Protein AF-A0AAW6KHY2-F1 (afdb_monomer_lite)

pLDDT: mean 84.24, std 11.06, range [44.94, 96.25]

Radius of gyration: 32.96 Å; chains: 1; bounding box: 76×42×91 Å

Sequence (192 aa):
FAVLIGFTCIGFAEFQLYKSAVAVAVGVAVLILALLTIVPFFMAVLGKVLFWPVRGNIGHPQSKLWETAGRFAFSKPLISLLIVAAVAVPPILMYKGTLSYNNLDEIGDQYESVSAFNTISDKFGPGESLPVTFVLKTSDALDTNDGLIAIEKISRAIEQTNGVSKVRSATRPVGKGLSDLYVKTQANELNK

Organism: NCBI:txid1648923

Foldseek 3Di:
DVVLVVQCVLCPDPDVVSNVSNVVSVVVVVVVVCCVPVVVVCCVVCPPVVCPPPPDDPPPDPDVVVVVLVVVCVVCVPVNVVVVCVVPVVVVVVDPPPDDPPVLVVVDPVDPVSVVLVVCCVVVNVCVSPPDDDDDDDPDDLPDPVNLVVFVVVLVVVCPDPPRPFGDDPQQPVRDGDPCPDPVNVVVVVVD

Structure (mmCIF, N/CA/C/O backbone):
data_AF-A0AAW6KHY2-F1
#
_entry.id   AF-A0AAW6KHY2-F1
#
loop_
_atom_site.group_PDB
_atom_site.id
_atom_site.type_symbol
_atom_site.label_atom_id
_atom_site.label_alt_id
_atom_site.label_comp_id
_atom_site.label_asym_id
_atom_site.label_entity_id
_atom_site.label_seq_id
_atom_site.pdbx_PDB_ins_code
_atom_site.Cartn_x
_atom_site.Cartn_y
_atom_site.Cartn_z
_atom_site.occupancy
_atom_site.B_iso_or_equiv
_atom_site.auth_seq_id
_atom_site.auth_comp_id
_atom_site.auth_asym_id
_atom_site.auth_atom_id
_atom_site.pdbx_PDB_model_num
ATOM 1 N N . PHE A 1 1 ? 18.855 7.047 -13.359 1.00 82.94 1 PHE A N 1
ATOM 2 C CA . PHE A 1 1 ? 18.762 7.852 -12.121 1.00 82.94 1 PHE A CA 1
ATOM 3 C C . PHE A 1 1 ? 17.330 8.192 -11.706 1.00 82.94 1 PHE A C 1
ATOM 5 O O . PHE A 1 1 ? 17.049 8.038 -10.530 1.00 82.94 1 PHE A O 1
ATOM 12 N N . ALA A 1 2 ? 16.411 8.567 -12.613 1.00 89.44 2 ALA A N 1
ATOM 13 C CA . ALA A 1 2 ? 15.012 8.873 -12.252 1.00 89.44 2 ALA A CA 1
ATOM 14 C C . ALA A 1 2 ? 14.313 7.761 -11.441 1.00 89.44 2 ALA A C 1
ATOM 16 O O . ALA A 1 2 ? 13.705 8.040 -10.416 1.00 89.44 2 ALA A O 1
ATOM 17 N N . VAL A 1 3 ? 14.481 6.496 -11.848 1.00 90.50 3 VAL A N 1
ATOM 18 C CA . VAL A 1 3 ? 13.944 5.330 -11.122 1.00 90.50 3 VAL A CA 1
ATOM 19 C C . VAL A 1 3 ? 14.525 5.226 -9.707 1.00 90.50 3 VAL A C 1
ATOM 21 O O . VAL A 1 3 ? 13.779 5.054 -8.754 1.00 90.50 3 VAL A O 1
ATOM 24 N N . LEU A 1 4 ? 15.845 5.388 -9.554 1.00 93.94 4 LEU A N 1
ATOM 25 C CA . LEU A 1 4 ? 16.515 5.353 -8.250 1.00 93.94 4 LEU A CA 1
ATOM 26 C C . LEU A 1 4 ? 15.956 6.431 -7.318 1.00 93.94 4 LEU A C 1
ATOM 28 O O . LEU A 1 4 ? 15.551 6.113 -6.210 1.00 93.94 4 LEU A O 1
ATOM 32 N N . ILE A 1 5 ? 15.860 7.674 -7.799 1.00 93.50 5 ILE A N 1
ATOM 33 C CA . ILE A 1 5 ? 15.313 8.796 -7.023 1.00 93.50 5 ILE A CA 1
ATOM 34 C C . ILE A 1 5 ? 13.859 8.513 -6.625 1.00 93.50 5 ILE A C 1
ATOM 36 O O . ILE A 1 5 ? 13.511 8.669 -5.459 1.00 93.50 5 ILE A O 1
ATOM 40 N N . GLY A 1 6 ? 13.035 8.027 -7.561 1.00 92.31 6 GLY A N 1
ATOM 41 C CA . GLY A 1 6 ? 11.636 7.685 -7.299 1.00 92.31 6 GLY A CA 1
ATOM 42 C C . GLY A 1 6 ? 11.472 6.647 -6.186 1.00 92.31 6 GLY A C 1
ATOM 43 O O . GLY A 1 6 ? 10.724 6.882 -5.241 1.00 92.31 6 GLY A O 1
ATOM 44 N N . PHE A 1 7 ? 12.213 5.536 -6.243 1.00 93.00 7 PHE A N 1
ATOM 45 C CA . PHE A 1 7 ? 12.153 4.504 -5.200 1.00 93.00 7 PHE A CA 1
ATOM 46 C C . PHE A 1 7 ? 12.791 4.950 -3.875 1.00 93.00 7 PHE A C 1
ATOM 48 O O . PHE A 1 7 ? 12.319 4.549 -2.814 1.00 93.00 7 PHE A O 1
ATOM 55 N N . THR A 1 8 ? 13.815 5.810 -3.895 1.00 93.19 8 THR A N 1
ATOM 56 C CA . THR A 1 8 ? 14.376 6.399 -2.667 1.00 93.19 8 THR A CA 1
ATOM 57 C C . THR A 1 8 ? 13.373 7.322 -1.973 1.00 93.19 8 THR A C 1
ATOM 59 O O . THR A 1 8 ? 13.288 7.297 -0.746 1.00 93.19 8 THR A O 1
ATOM 62 N N . CYS A 1 9 ? 12.563 8.081 -2.721 1.00 93.31 9 CYS A N 1
ATOM 63 C CA . CYS A 1 9 ? 11.514 8.930 -2.145 1.00 93.31 9 CYS A CA 1
ATOM 64 C C . CYS A 1 9 ? 10.471 8.135 -1.343 1.00 93.31 9 CYS A C 1
ATOM 66 O O . CYS A 1 9 ? 9.964 8.644 -0.346 1.00 93.31 9 CYS A O 1
ATOM 68 N N . ILE A 1 10 ? 10.203 6.876 -1.709 1.00 91.94 10 ILE A N 1
ATOM 69 C CA . ILE A 1 10 ? 9.299 5.993 -0.950 1.00 91.94 10 ILE A CA 1
ATOM 70 C C . ILE A 1 10 ? 9.823 5.750 0.479 1.00 91.94 10 ILE A C 1
ATOM 72 O O . ILE A 1 10 ? 9.047 5.460 1.385 1.00 91.94 10 ILE A O 1
ATOM 76 N N . GLY A 1 11 ? 11.119 5.950 0.738 1.00 88.62 11 GLY A N 1
ATOM 77 C CA . GLY A 1 11 ? 11.699 5.819 2.077 1.00 88.62 11 GLY A CA 1
ATOM 78 C C . GLY A 1 11 ? 11.193 6.822 3.106 1.00 88.62 11 GLY A C 1
ATOM 79 O O . GLY A 1 11 ? 11.330 6.568 4.304 1.00 88.62 11 GLY A O 1
ATOM 80 N N . PHE A 1 12 ? 10.570 7.912 2.654 1.00 91.69 12 PHE A N 1
ATOM 81 C CA . PHE A 1 12 ? 9.882 8.873 3.514 1.00 91.69 12 PHE A CA 1
ATOM 82 C C . PHE A 1 12 ? 8.447 8.452 3.875 1.00 91.69 12 PHE A C 1
ATOM 84 O O . PHE A 1 12 ? 7.794 9.155 4.639 1.00 91.69 12 PHE A O 1
ATOM 91 N N . ALA A 1 13 ? 7.945 7.323 3.363 1.00 90.69 13 ALA A N 1
ATOM 92 C CA . ALA A 1 13 ? 6.632 6.807 3.737 1.00 90.69 13 ALA A CA 1
ATOM 93 C C . ALA A 1 13 ? 6.617 6.292 5.190 1.00 90.69 13 ALA A C 1
ATOM 95 O O . ALA A 1 13 ? 7.540 5.602 5.633 1.00 90.69 13 ALA A O 1
ATOM 96 N N . GLU A 1 14 ? 5.540 6.585 5.924 1.00 84.62 14 GLU A N 1
ATOM 97 C CA . GLU A 1 14 ? 5.349 6.129 7.312 1.00 84.62 14 GLU A CA 1
ATOM 98 C C . GLU A 1 14 ? 4.941 4.650 7.395 1.00 84.62 14 GLU A C 1
ATOM 100 O O . GLU A 1 14 ? 5.313 3.935 8.330 1.00 84.62 14 GLU A O 1
ATOM 105 N N . PHE A 1 15 ? 4.209 4.166 6.388 1.00 84.00 15 PHE A N 1
ATOM 106 C CA . PHE A 1 15 ? 3.739 2.788 6.339 1.00 84.00 15 PHE A CA 1
ATOM 107 C C . PHE A 1 15 ? 4.886 1.836 5.979 1.00 84.00 15 PHE A C 1
ATOM 109 O O . PHE A 1 15 ? 5.475 1.921 4.897 1.00 84.00 15 PHE A O 1
ATOM 116 N N . GLN A 1 16 ? 5.190 0.900 6.884 1.00 83.44 16 GLN A N 1
ATOM 117 C CA . GLN A 1 16 ? 6.354 0.012 6.770 1.00 83.44 16 GLN A CA 1
ATOM 118 C C . GLN A 1 16 ? 6.335 -0.848 5.498 1.00 83.44 16 GLN A C 1
ATOM 120 O O . GLN A 1 16 ? 7.391 -1.071 4.905 1.00 83.44 16 GLN A O 1
ATOM 125 N N . LEU A 1 17 ? 5.151 -1.274 5.035 1.00 83.56 17 LEU A N 1
ATOM 126 C CA . LEU A 1 17 ? 5.023 -2.058 3.804 1.00 83.56 17 LEU A CA 1
ATOM 127 C C . LEU A 1 17 ? 5.543 -1.275 2.593 1.00 83.56 17 LEU A C 1
ATOM 129 O O . LEU A 1 17 ? 6.374 -1.781 1.846 1.00 83.56 17 LEU A O 1
ATOM 133 N N . TYR A 1 18 ? 5.130 -0.016 2.434 1.00 84.44 18 TYR A N 1
ATOM 134 C CA . TYR A 1 18 ? 5.624 0.829 1.347 1.00 84.44 18 TYR A CA 1
ATOM 135 C C . TYR A 1 18 ? 7.100 1.171 1.528 1.00 84.44 18 TYR A C 1
ATOM 137 O O . TYR A 1 18 ? 7.865 1.097 0.570 1.00 84.44 18 TYR A O 1
ATOM 145 N N . LYS A 1 19 ? 7.539 1.451 2.760 1.00 87.44 19 LYS A N 1
ATOM 146 C CA . LYS A 1 19 ? 8.950 1.728 3.057 1.00 87.44 19 LYS A CA 1
ATOM 147 C C . LYS A 1 19 ? 9.879 0.571 2.659 1.00 87.44 19 LYS A C 1
ATOM 149 O O . LYS A 1 19 ? 11.015 0.816 2.257 1.00 87.44 19 LYS A O 1
ATOM 154 N N . SER A 1 20 ? 9.400 -0.675 2.698 1.00 89.12 20 SER A N 1
ATOM 155 C CA . SER A 1 20 ? 10.170 -1.848 2.256 1.00 89.12 20 SER A CA 1
ATOM 156 C C . SER A 1 20 ? 10.576 -1.784 0.772 1.00 89.12 20 SER A C 1
ATOM 158 O O . SER A 1 20 ? 11.647 -2.268 0.397 1.00 89.12 20 SER A O 1
ATOM 160 N N . ALA A 1 21 ? 9.798 -1.085 -0.064 1.00 89.12 21 ALA A N 1
ATOM 161 C CA . ALA A 1 21 ? 10.077 -0.907 -1.488 1.00 89.12 21 ALA A CA 1
ATOM 162 C C . ALA A 1 21 ? 11.362 -0.105 -1.766 1.00 89.12 21 ALA A C 1
ATOM 164 O O . ALA A 1 21 ? 11.898 -0.171 -2.873 1.00 89.12 21 ALA A O 1
ATOM 165 N N . VAL A 1 22 ? 11.922 0.593 -0.769 1.00 92.00 22 VAL A N 1
ATOM 166 C CA . VAL A 1 22 ? 13.249 1.233 -0.863 1.00 92.00 22 VAL A CA 1
ATOM 167 C C . VAL A 1 22 ? 14.347 0.226 -1.206 1.00 92.00 22 VAL A C 1
ATOM 169 O O . VAL A 1 22 ? 15.333 0.598 -1.844 1.00 92.00 22 VAL A O 1
ATOM 172 N N . ALA A 1 23 ? 14.177 -1.057 -0.868 1.00 92.06 23 ALA A N 1
ATOM 173 C CA . ALA A 1 23 ? 15.111 -2.112 -1.264 1.00 92.06 23 ALA A CA 1
ATOM 174 C C . ALA A 1 23 ? 15.330 -2.163 -2.791 1.00 92.06 23 ALA A C 1
ATOM 176 O O . ALA A 1 23 ? 16.442 -2.428 -3.254 1.00 92.06 23 ALA A O 1
ATOM 177 N N . VAL A 1 24 ? 14.310 -1.814 -3.583 1.00 93.50 24 VAL A N 1
ATOM 178 C CA . VAL A 1 24 ? 14.415 -1.718 -5.047 1.00 93.50 24 VAL A CA 1
ATOM 179 C C . VAL A 1 24 ? 15.416 -0.636 -5.461 1.00 93.50 24 VAL A C 1
ATOM 181 O O . VAL A 1 24 ? 16.178 -0.844 -6.405 1.00 93.50 24 VAL A O 1
ATOM 184 N N . ALA A 1 25 ? 15.493 0.488 -4.739 1.00 93.81 25 ALA A N 1
ATOM 185 C CA . ALA A 1 25 ? 16.458 1.550 -5.032 1.00 93.81 25 ALA A CA 1
ATOM 186 C C . ALA A 1 25 ? 17.908 1.054 -4.914 1.00 93.81 25 ALA A C 1
ATOM 188 O O . ALA A 1 25 ? 18.746 1.406 -5.745 1.00 93.81 25 ALA A O 1
ATOM 189 N N . VAL A 1 26 ? 18.191 0.189 -3.932 1.00 93.94 26 VAL A N 1
ATOM 190 C CA . VAL A 1 26 ? 19.509 -0.445 -3.764 1.00 93.94 26 VAL A CA 1
ATOM 191 C C . VAL A 1 26 ? 19.821 -1.352 -4.954 1.00 93.94 26 VAL A C 1
ATOM 193 O O . VAL A 1 26 ? 20.900 -1.249 -5.537 1.00 93.94 26 VAL A O 1
ATOM 196 N N . GLY A 1 27 ? 18.861 -2.179 -5.380 1.00 94.94 27 GLY A N 1
ATOM 197 C CA . GLY A 1 27 ? 19.012 -3.024 -6.569 1.00 94.94 27 GLY A CA 1
ATOM 198 C C . GLY A 1 27 ? 19.287 -2.211 -7.839 1.00 94.94 27 GLY A C 1
ATOM 199 O O . GLY A 1 27 ? 20.189 -2.540 -8.608 1.00 94.94 27 GLY A O 1
ATOM 200 N N . VAL A 1 28 ? 18.575 -1.097 -8.027 1.00 95.75 28 VAL A N 1
ATOM 201 C CA . VAL A 1 28 ? 18.795 -0.180 -9.157 1.00 95.75 28 VAL A CA 1
ATOM 202 C C . VAL A 1 28 ? 20.164 0.501 -9.071 1.00 95.75 28 VAL A C 1
ATOM 204 O O . VAL A 1 28 ? 20.812 0.681 -10.100 1.00 95.75 28 VAL A O 1
ATOM 207 N N . ALA A 1 29 ? 20.638 0.860 -7.876 1.00 95.19 29 ALA A N 1
ATOM 208 C CA . ALA A 1 29 ? 21.972 1.434 -7.698 1.00 95.19 29 ALA A CA 1
ATOM 209 C C . ALA A 1 29 ? 23.070 0.450 -8.130 1.00 95.19 29 ALA A C 1
ATOM 211 O O . ALA A 1 29 ? 23.949 0.810 -8.916 1.00 95.19 29 ALA A O 1
ATOM 212 N N . VAL A 1 30 ? 22.972 -0.807 -7.686 1.00 96.06 30 VAL A N 1
ATOM 213 C CA . VAL A 1 30 ? 23.886 -1.885 -8.097 1.00 96.06 30 VAL A CA 1
ATOM 214 C C . VAL A 1 30 ? 23.794 -2.130 -9.603 1.00 96.06 30 VAL A C 1
ATOM 216 O O . VAL A 1 30 ? 24.824 -2.244 -10.265 1.00 96.06 30 VAL A O 1
ATOM 219 N N . LEU A 1 31 ? 22.585 -2.138 -10.170 1.00 95.88 31 LEU A N 1
ATOM 220 C CA . LEU A 1 31 ? 22.380 -2.284 -11.611 1.00 95.88 31 LEU A CA 1
ATOM 221 C C . LEU A 1 31 ? 23.061 -1.161 -12.403 1.00 95.88 31 LEU A C 1
ATOM 223 O O . LEU A 1 31 ? 23.707 -1.434 -13.409 1.00 95.88 31 LEU A O 1
ATOM 227 N N . ILE A 1 32 ? 22.953 0.094 -11.958 1.00 95.38 32 ILE A N 1
ATOM 228 C CA . ILE A 1 32 ? 23.623 1.224 -12.616 1.00 95.38 32 ILE A CA 1
ATOM 229 C C . ILE A 1 32 ? 25.144 1.046 -12.559 1.00 95.38 32 ILE A C 1
ATOM 231 O O . ILE A 1 32 ? 25.806 1.220 -13.580 1.00 95.38 32 ILE A O 1
ATOM 235 N N . LEU A 1 33 ? 25.701 0.652 -11.409 1.00 96.00 33 LEU A N 1
ATOM 236 C CA . LEU A 1 33 ? 27.134 0.367 -11.291 1.00 96.00 33 LEU A CA 1
ATOM 237 C C . LEU A 1 33 ? 27.563 -0.768 -12.225 1.00 96.00 33 LEU A C 1
ATOM 239 O O . LEU A 1 33 ? 28.566 -0.631 -12.922 1.00 96.00 33 LEU A O 1
ATOM 243 N N . ALA A 1 34 ? 26.791 -1.852 -12.299 1.00 96.25 34 ALA A N 1
ATOM 244 C CA . ALA A 1 34 ? 27.041 -2.958 -13.216 1.00 96.25 34 ALA A CA 1
ATOM 245 C C . ALA A 1 34 ? 27.007 -2.495 -14.682 1.00 96.25 34 ALA A C 1
ATOM 247 O O . ALA A 1 34 ? 27.931 -2.774 -15.440 1.00 96.25 34 ALA A O 1
ATOM 248 N N . LEU A 1 35 ? 26.000 -1.718 -15.081 1.00 95.81 35 LEU A N 1
ATOM 249 C CA . LEU A 1 35 ? 25.906 -1.179 -16.440 1.00 95.81 35 LEU A CA 1
ATOM 250 C C . LEU A 1 35 ? 27.083 -0.260 -16.789 1.00 95.81 35 LEU A C 1
ATOM 252 O O . LEU A 1 35 ? 27.553 -0.281 -17.920 1.00 95.81 35 LEU A O 1
ATOM 256 N N . LEU A 1 36 ? 27.584 0.521 -15.833 1.00 95.19 36 LEU A N 1
ATOM 257 C CA . LEU A 1 36 ? 28.701 1.441 -16.060 1.00 95.19 36 LEU A CA 1
ATOM 258 C C . LEU A 1 36 ? 30.083 0.789 -15.954 1.00 95.19 36 LEU A C 1
ATOM 260 O O . LEU A 1 36 ? 31.054 1.385 -16.407 1.00 95.19 36 LEU A O 1
ATOM 264 N N . THR A 1 37 ? 30.200 -0.402 -15.365 1.00 95.44 37 THR A N 1
ATOM 265 C CA . THR A 1 37 ? 31.493 -1.082 -15.171 1.00 95.44 37 THR A CA 1
ATOM 266 C C . THR A 1 37 ? 31.596 -2.339 -16.021 1.00 95.44 37 THR A C 1
ATOM 268 O O . THR A 1 37 ? 32.488 -2.450 -16.857 1.00 95.44 37 THR A O 1
ATOM 271 N N . ILE A 1 38 ? 30.648 -3.261 -15.869 1.00 93.88 38 ILE A N 1
ATOM 272 C CA . ILE A 1 38 ? 30.655 -4.581 -16.498 1.00 93.88 38 ILE A CA 1
ATOM 273 C C . ILE A 1 38 ? 30.430 -4.468 -18.007 1.00 93.88 38 ILE A C 1
ATOM 275 O O . ILE A 1 38 ? 31.173 -5.071 -18.778 1.00 93.88 38 ILE A O 1
ATOM 279 N N . VAL A 1 39 ? 29.454 -3.671 -18.455 1.00 91.62 39 VAL A N 1
ATOM 280 C CA . VAL A 1 39 ? 29.177 -3.515 -19.896 1.00 91.62 39 VAL A CA 1
ATOM 281 C C . VAL A 1 39 ? 30.376 -2.922 -20.649 1.00 91.62 39 VAL A C 1
ATOM 283 O O . VAL A 1 39 ? 30.824 -3.561 -21.602 1.00 91.62 39 VAL A O 1
ATOM 286 N N . PRO A 1 40 ? 30.961 -1.768 -20.257 1.00 90.81 40 PRO A N 1
ATOM 287 C CA . PRO A 1 40 ? 32.139 -1.249 -20.950 1.00 90.81 40 PRO A CA 1
ATOM 288 C C . PRO A 1 40 ? 33.371 -2.143 -20.785 1.00 90.81 40 PRO A C 1
ATOM 290 O O . PRO A 1 40 ? 34.144 -2.251 -21.733 1.00 90.81 40 PRO A O 1
ATOM 293 N N . PHE A 1 41 ? 33.537 -2.835 -19.651 1.00 93.50 41 PHE A N 1
ATOM 294 C CA . PHE A 1 41 ? 34.601 -3.828 -19.474 1.00 93.50 41 PHE A CA 1
ATOM 295 C C . PHE A 1 41 ? 34.507 -4.946 -20.519 1.00 93.50 41 PHE A C 1
ATOM 297 O O . PHE A 1 41 ? 35.466 -5.191 -21.248 1.00 93.50 41 PHE A O 1
ATOM 304 N N . PHE A 1 42 ? 33.343 -5.583 -20.666 1.00 90.00 42 PHE A N 1
ATOM 305 C CA . PHE A 1 42 ? 33.163 -6.637 -21.666 1.00 90.00 42 PHE A CA 1
ATOM 306 C C . PHE A 1 42 ? 33.221 -6.099 -23.098 1.00 90.00 42 PHE A C 1
ATOM 308 O O . PHE A 1 42 ? 33.797 -6.762 -23.959 1.00 90.00 42 PHE A O 1
ATOM 315 N N . MET A 1 43 ? 32.707 -4.892 -23.363 1.00 88.06 43 MET A N 1
ATOM 316 C CA . MET A 1 43 ? 32.878 -4.255 -24.674 1.00 88.06 43 MET A CA 1
ATOM 317 C C . MET A 1 43 ? 34.355 -3.998 -25.002 1.00 88.06 43 MET A C 1
ATOM 319 O O . MET A 1 43 ? 34.753 -4.188 -26.149 1.00 88.06 43 MET A O 1
ATOM 323 N N . ALA A 1 44 ? 35.179 -3.624 -24.020 1.00 87.88 44 ALA A N 1
ATOM 324 C CA . ALA A 1 44 ? 36.612 -3.415 -24.211 1.00 87.88 44 ALA A CA 1
ATOM 325 C C . ALA A 1 44 ? 37.386 -4.733 -24.393 1.00 87.88 44 ALA A C 1
ATOM 327 O O . ALA A 1 44 ? 38.258 -4.808 -25.255 1.00 87.88 44 ALA A O 1
ATOM 328 N N . VAL A 1 45 ? 37.064 -5.773 -23.613 1.00 89.69 45 VAL A N 1
ATOM 329 C CA . VAL A 1 45 ? 37.795 -7.054 -23.625 1.00 89.69 45 VAL A CA 1
ATOM 330 C C . VAL A 1 45 ? 37.387 -7.948 -24.802 1.00 89.69 45 VAL A C 1
ATOM 332 O O . VAL A 1 45 ? 38.253 -8.513 -25.465 1.00 89.69 45 VAL A O 1
ATOM 335 N N . LEU A 1 46 ? 36.087 -8.085 -25.091 1.00 85.19 46 LEU A N 1
ATOM 336 C CA 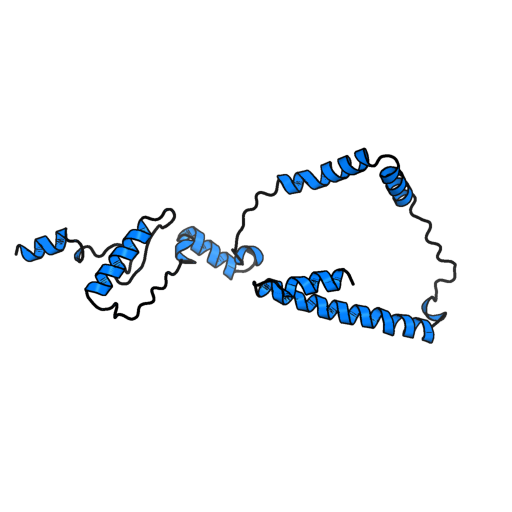. LEU A 1 46 ? 35.592 -8.953 -26.175 1.00 85.19 46 LEU A CA 1
ATOM 337 C C . LEU A 1 46 ? 35.539 -8.222 -27.524 1.00 85.19 46 LEU A C 1
ATOM 339 O O . LEU A 1 46 ? 35.587 -8.869 -28.574 1.00 85.19 46 LEU A O 1
ATOM 343 N N . GLY A 1 47 ? 35.441 -6.888 -27.521 1.00 76.38 47 GLY A N 1
ATOM 344 C CA . GLY A 1 47 ? 35.492 -6.052 -28.720 1.00 76.38 47 GLY A CA 1
ATOM 345 C C . GLY A 1 47 ? 34.587 -6.554 -29.852 1.00 76.38 47 GLY A C 1
ATOM 346 O O . GLY A 1 47 ? 33.369 -6.643 -29.719 1.00 76.38 47 GLY A O 1
ATOM 347 N N . LYS A 1 48 ? 35.200 -6.911 -30.988 1.00 68.88 48 LYS A N 1
ATOM 348 C CA . LYS A 1 48 ? 34.507 -7.372 -32.208 1.00 68.88 48 LYS A CA 1
ATOM 349 C C . LYS A 1 48 ? 33.866 -8.761 -32.082 1.00 68.88 48 LYS A C 1
ATOM 351 O O . LYS A 1 48 ? 33.005 -9.089 -32.894 1.00 68.88 48 LYS A O 1
ATOM 356 N N . VAL A 1 49 ? 34.267 -9.568 -31.097 1.00 77.25 49 VAL A N 1
ATOM 357 C CA . VAL A 1 49 ? 33.699 -10.908 -30.858 1.00 77.25 49 VAL A CA 1
ATOM 358 C C . VAL A 1 49 ? 32.307 -10.807 -30.229 1.00 77.25 49 VAL A C 1
ATOM 360 O O . VAL A 1 49 ? 31.455 -11.638 -30.519 1.00 77.25 49 VAL A O 1
ATOM 363 N N . LEU A 1 50 ? 32.035 -9.750 -29.451 1.00 72.25 50 LEU A N 1
ATOM 364 C CA . LEU A 1 50 ? 30.730 -9.516 -28.815 1.00 72.25 50 LEU A CA 1
ATOM 365 C C . LEU A 1 50 ? 29.584 -9.356 -29.834 1.00 72.25 50 LEU A C 1
ATOM 367 O O . LEU A 1 50 ? 28.444 -9.700 -29.545 1.00 72.25 50 LEU A O 1
ATOM 371 N N . PHE A 1 51 ? 29.889 -8.852 -31.033 1.00 73.50 51 PHE A N 1
ATOM 372 C CA . PHE A 1 51 ? 28.918 -8.609 -32.106 1.00 73.50 51 PHE A CA 1
ATOM 373 C C . PHE A 1 51 ? 28.877 -9.730 -33.158 1.00 73.50 51 PHE A C 1
ATOM 375 O O . PHE A 1 51 ? 28.209 -9.606 -34.183 1.00 73.50 51 PHE A O 1
ATOM 382 N N . TRP A 1 52 ? 29.579 -10.842 -32.936 1.00 72.38 52 TRP A N 1
ATOM 383 C CA . TRP A 1 52 ? 29.532 -12.015 -33.810 1.00 72.38 52 TRP A CA 1
ATOM 384 C C . TRP A 1 52 ? 28.254 -12.828 -33.529 1.00 72.38 52 TRP A C 1
ATOM 386 O O . TRP A 1 52 ? 28.012 -13.115 -32.359 1.00 72.38 52 TRP A O 1
ATOM 396 N N . PRO A 1 53 ? 27.414 -13.236 -34.514 1.00 72.69 53 PRO A N 1
ATOM 397 C CA . PRO A 1 53 ? 27.592 -13.319 -35.974 1.00 72.69 53 PRO A CA 1
ATOM 398 C C . PRO A 1 53 ? 26.991 -12.144 -36.778 1.00 72.69 53 PRO A C 1
ATOM 400 O O . PRO A 1 53 ? 26.833 -12.241 -37.998 1.00 72.69 53 PRO A O 1
ATOM 403 N N . VAL A 1 54 ? 26.640 -11.033 -36.129 1.00 65.69 54 VAL A N 1
ATOM 404 C CA . VAL A 1 54 ? 25.962 -9.892 -36.761 1.00 65.69 54 VAL A CA 1
ATOM 405 C C . VAL A 1 54 ? 26.981 -9.036 -37.524 1.00 65.69 54 VAL A C 1
ATOM 407 O O . VAL A 1 54 ? 27.498 -8.031 -37.045 1.00 65.69 54 VAL A O 1
ATOM 410 N N . ARG A 1 55 ? 27.328 -9.464 -38.740 1.00 56.91 55 ARG A N 1
ATOM 411 C CA . ARG A 1 55 ? 28.226 -8.732 -39.645 1.00 56.91 55 ARG A CA 1
ATOM 412 C C . ARG A 1 55 ? 27.429 -7.715 -40.467 1.00 56.91 55 ARG A C 1
ATOM 414 O O . ARG A 1 55 ? 26.982 -8.029 -41.564 1.00 56.91 55 ARG A O 1
ATOM 421 N N . GLY A 1 56 ? 27.249 -6.499 -39.956 1.00 61.69 56 GLY A N 1
ATOM 422 C CA . GLY A 1 56 ? 26.634 -5.412 -40.727 1.00 61.69 56 GLY A CA 1
ATOM 423 C C . GLY A 1 56 ? 26.362 -4.150 -39.915 1.00 61.69 56 GLY A C 1
ATOM 424 O O . GLY A 1 56 ? 26.275 -4.195 -38.691 1.00 61.69 56 GLY A O 1
ATOM 425 N N . ASN A 1 57 ? 26.219 -3.018 -40.610 1.00 58.03 57 ASN A N 1
ATOM 426 C CA . ASN A 1 57 ? 25.744 -1.767 -40.024 1.00 58.03 57 ASN A CA 1
ATOM 427 C C . ASN A 1 57 ? 24.286 -1.963 -39.582 1.00 58.03 57 ASN A C 1
ATOM 429 O O . ASN A 1 57 ? 23.385 -1.984 -40.422 1.00 58.03 57 ASN A O 1
ATOM 433 N N . ILE A 1 58 ? 24.053 -2.136 -38.280 1.00 58.62 58 ILE A N 1
ATOM 434 C CA . ILE A 1 58 ? 22.715 -2.220 -37.680 1.00 58.62 58 ILE A CA 1
ATOM 435 C C . ILE A 1 58 ? 22.129 -0.800 -37.647 1.00 58.62 58 ILE A C 1
ATOM 437 O O . ILE A 1 58 ? 21.968 -0.179 -36.601 1.00 58.62 58 ILE A O 1
ATOM 441 N N . GLY A 1 59 ? 21.851 -0.243 -38.823 1.00 60.44 59 GLY A N 1
ATOM 442 C CA . GLY A 1 59 ? 20.999 0.927 -38.939 1.00 60.44 59 GLY A CA 1
ATOM 443 C C . GLY A 1 59 ? 19.569 0.456 -38.746 1.00 60.44 59 GLY A C 1
ATOM 444 O O . GLY A 1 59 ? 18.976 -0.062 -39.687 1.00 60.44 59 GLY A O 1
ATOM 445 N N . HIS A 1 60 ? 19.020 0.580 -37.537 1.00 63.50 60 HIS A N 1
ATOM 446 C CA . HIS A 1 60 ? 17.587 0.385 -37.340 1.00 63.50 60 HIS A CA 1
ATOM 447 C C . HIS A 1 60 ? 16.851 1.419 -38.204 1.00 63.50 60 HIS A C 1
ATOM 449 O O . HIS A 1 60 ? 16.977 2.616 -37.924 1.00 63.50 60 HIS A O 1
ATOM 455 N N . PRO A 1 61 ? 16.113 1.019 -39.260 1.00 68.81 61 PRO A N 1
ATOM 456 C CA . PRO A 1 61 ? 15.293 1.976 -39.981 1.00 68.81 61 PRO A CA 1
ATOM 457 C C . PRO A 1 61 ? 14.294 2.546 -38.976 1.00 68.81 61 PRO A C 1
ATOM 459 O O . PRO A 1 61 ? 13.609 1.787 -38.284 1.00 68.81 61 PRO A O 1
ATOM 462 N N . GLN A 1 62 ? 14.254 3.875 -38.843 1.00 67.88 62 GLN A N 1
ATOM 463 C CA . GLN A 1 62 ? 13.278 4.514 -37.969 1.00 67.88 62 GLN A CA 1
ATOM 464 C C . GLN A 1 62 ? 11.889 3.999 -38.341 1.00 67.88 62 GLN A C 1
ATOM 466 O O . GLN A 1 62 ? 11.510 3.963 -39.515 1.00 67.88 62 GLN A O 1
ATOM 471 N N . SER A 1 63 ? 11.145 3.540 -37.335 1.00 83.06 63 SER A N 1
ATOM 472 C CA . SER A 1 63 ? 9.784 3.072 -37.550 1.00 83.06 63 SER A CA 1
ATOM 473 C C . SER A 1 63 ? 8.968 4.228 -38.118 1.00 83.06 63 SER A C 1
ATOM 475 O O . SER A 1 63 ? 8.743 5.229 -37.436 1.00 83.06 63 SER A O 1
ATOM 477 N N . LYS A 1 64 ? 8.515 4.086 -39.369 1.00 84.00 64 LYS A N 1
ATOM 478 C CA . LYS A 1 64 ? 7.689 5.096 -40.047 1.00 84.00 64 LYS A CA 1
ATOM 479 C C . LYS A 1 64 ? 6.439 5.434 -39.236 1.00 84.00 64 LYS A C 1
ATOM 481 O O . LYS A 1 64 ? 6.020 6.582 -39.235 1.00 84.00 64 LYS A O 1
ATOM 486 N N . LEU A 1 65 ? 5.896 4.465 -38.492 1.00 86.50 65 LEU A N 1
ATOM 487 C CA . LEU A 1 65 ? 4.767 4.677 -37.584 1.00 86.50 65 LEU A CA 1
ATOM 488 C C . LEU A 1 65 ? 5.121 5.654 -36.459 1.00 86.50 65 LEU A C 1
ATOM 490 O O . LEU A 1 65 ? 4.369 6.597 -36.214 1.00 86.50 65 LEU A O 1
ATOM 494 N N . TRP A 1 66 ? 6.286 5.486 -35.828 1.00 87.31 66 TRP A N 1
ATOM 495 C CA . TRP A 1 66 ? 6.749 6.407 -34.789 1.00 87.31 66 TRP A CA 1
ATOM 496 C C . TRP A 1 66 ? 7.039 7.798 -35.334 1.00 87.31 66 TRP A C 1
ATOM 498 O O . TRP A 1 66 ? 6.678 8.788 -34.699 1.00 87.31 66 TRP A O 1
ATOM 508 N N . GLU A 1 67 ? 7.628 7.880 -36.526 1.00 87.19 67 GLU A N 1
ATOM 509 C CA . GLU A 1 67 ? 7.871 9.165 -37.176 1.00 87.19 67 GLU A CA 1
ATOM 510 C C . GLU A 1 67 ? 6.550 9.881 -37.496 1.00 87.19 67 GLU A C 1
ATOM 512 O O . GLU A 1 67 ? 6.398 11.066 -37.197 1.00 87.19 67 GLU A O 1
ATOM 517 N N . THR A 1 68 ? 5.558 9.167 -38.037 1.00 88.88 68 THR A N 1
ATOM 518 C CA . THR A 1 68 ? 4.237 9.745 -38.322 1.00 88.88 68 THR A CA 1
ATOM 519 C C . THR A 1 68 ? 3.493 10.158 -37.057 1.00 88.88 68 THR A C 1
ATOM 521 O O . THR A 1 68 ? 2.909 11.239 -37.037 1.00 88.88 68 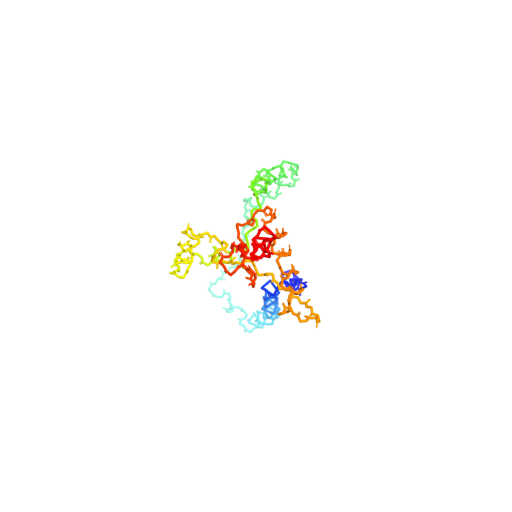THR A O 1
ATOM 524 N N . ALA A 1 69 ? 3.558 9.362 -35.986 1.00 87.75 69 ALA A N 1
ATOM 525 C CA . ALA A 1 69 ? 2.939 9.694 -34.706 1.00 87.75 69 ALA A CA 1
ATOM 526 C C . ALA A 1 69 ? 3.590 10.935 -34.075 1.00 87.75 69 ALA A C 1
ATOM 528 O O . ALA A 1 69 ? 2.887 11.844 -33.633 1.00 87.75 69 ALA A O 1
ATOM 529 N N . GLY A 1 70 ? 4.924 11.023 -34.110 1.00 88.31 70 GLY A N 1
ATOM 530 C CA . GLY A 1 70 ? 5.665 12.193 -33.637 1.00 88.31 70 GLY A CA 1
ATOM 531 C C . GLY A 1 70 ? 5.352 13.450 -34.451 1.00 88.31 70 GLY A C 1
ATOM 532 O O . GLY A 1 70 ? 5.027 14.493 -33.882 1.00 88.31 70 GLY A O 1
ATOM 533 N N . ARG A 1 71 ? 5.364 13.357 -35.788 1.00 89.94 71 ARG A N 1
ATOM 534 C CA . ARG A 1 71 ? 4.986 14.477 -36.672 1.00 89.94 71 ARG A CA 1
ATOM 535 C C . ARG A 1 71 ? 3.537 14.913 -36.455 1.00 89.94 71 ARG A C 1
ATOM 537 O O . ARG A 1 71 ? 3.258 16.111 -36.443 1.00 89.94 71 ARG A O 1
ATOM 544 N N . PHE A 1 72 ? 2.618 13.972 -36.257 1.00 91.19 72 PHE A N 1
ATOM 545 C CA . PHE A 1 72 ? 1.218 14.273 -35.965 1.00 91.19 72 PHE A CA 1
ATOM 546 C C . PHE A 1 72 ? 1.068 15.033 -34.640 1.00 91.19 72 PHE A C 1
ATOM 548 O O . PHE A 1 72 ? 0.426 16.084 -34.619 1.00 91.19 72 PHE A O 1
ATOM 555 N N . ALA A 1 73 ? 1.741 14.577 -33.578 1.00 91.44 73 ALA A N 1
ATOM 556 C CA . ALA A 1 73 ? 1.730 15.239 -32.274 1.00 91.44 73 ALA A CA 1
ATOM 557 C C . ALA A 1 73 ? 2.247 16.689 -32.343 1.00 91.44 73 ALA A C 1
ATOM 559 O O . ALA A 1 73 ? 1.633 17.586 -31.766 1.00 91.44 73 ALA A O 1
ATOM 560 N N . PHE A 1 74 ? 3.321 16.938 -33.103 1.00 91.00 74 PHE A N 1
ATOM 561 C CA . PHE A 1 74 ? 3.865 18.289 -33.299 1.00 91.00 74 PHE A CA 1
ATOM 562 C C . PHE A 1 74 ? 3.006 19.173 -34.206 1.00 91.00 74 PHE A C 1
ATOM 564 O O . PHE A 1 74 ? 2.860 20.364 -33.945 1.00 91.00 74 PHE A O 1
ATOM 571 N N . SER A 1 75 ? 2.444 18.613 -35.277 1.00 91.75 75 SER A N 1
ATOM 572 C CA . SER A 1 75 ? 1.648 19.388 -36.238 1.00 91.75 75 SER A CA 1
ATOM 573 C C . SER A 1 75 ? 0.280 19.799 -35.690 1.00 91.75 75 SER A C 1
ATOM 575 O O . SER A 1 75 ? -0.236 20.848 -36.073 1.00 91.75 75 SER A O 1
ATOM 577 N N . LYS A 1 76 ? -0.319 18.994 -34.799 1.00 91.62 76 LYS A N 1
ATOM 578 C CA . LYS A 1 76 ? -1.644 19.253 -34.214 1.00 91.62 76 LYS A CA 1
ATOM 579 C C . LYS A 1 76 ? -1.665 18.966 -32.704 1.00 91.62 76 LYS A C 1
ATOM 581 O O . LYS A 1 76 ? -2.335 18.024 -32.270 1.00 91.62 76 LYS A O 1
ATOM 586 N N . PRO A 1 77 ? -1.002 19.801 -31.883 1.00 89.50 77 PRO A N 1
ATOM 587 C CA . PRO A 1 77 ? -0.833 19.544 -30.452 1.00 89.50 77 PRO A CA 1
ATOM 588 C C . PRO A 1 77 ? -2.164 19.483 -29.690 1.00 89.50 77 PRO A C 1
ATOM 590 O O . PRO A 1 77 ? -2.349 18.599 -28.859 1.00 89.50 77 PRO A O 1
ATOM 593 N N . LEU A 1 78 ? -3.132 20.351 -30.018 1.00 94.12 78 LEU A N 1
ATOM 594 C CA . LEU A 1 78 ? -4.457 20.350 -29.377 1.00 94.12 78 LEU A CA 1
ATOM 595 C C . LEU A 1 78 ? -5.248 19.064 -29.655 1.00 94.12 78 LEU A C 1
ATOM 597 O O . LEU A 1 78 ? -5.888 18.527 -28.757 1.00 94.12 78 LEU A O 1
ATOM 601 N N . ILE A 1 79 ? -5.183 18.548 -30.886 1.00 93.25 79 ILE A N 1
ATOM 602 C CA . ILE A 1 79 ? -5.893 17.319 -31.270 1.00 93.25 79 ILE A CA 1
ATOM 603 C C . ILE A 1 79 ? -5.212 16.103 -30.642 1.00 93.25 79 ILE A C 1
ATOM 605 O O . ILE A 1 79 ? -5.890 15.229 -30.110 1.00 93.25 79 ILE A O 1
ATOM 609 N N . SER A 1 80 ? -3.877 16.067 -30.648 1.00 91.69 80 SER A N 1
ATOM 610 C CA . SER A 1 80 ? -3.112 15.016 -29.975 1.00 91.69 80 SER A CA 1
ATOM 611 C C . SER A 1 80 ? -3.416 14.971 -28.475 1.00 91.69 80 SER A C 1
ATOM 613 O O . SER A 1 80 ? -3.606 13.888 -27.924 1.00 91.69 80 SER A O 1
ATOM 615 N N . LEU A 1 81 ? -3.512 16.133 -27.822 1.00 94.12 81 LEU A N 1
ATOM 616 C CA . LEU A 1 81 ? -3.884 16.228 -26.411 1.00 94.12 81 LEU A CA 1
ATOM 617 C C . LEU A 1 81 ? -5.306 15.711 -26.170 1.00 94.12 81 LEU A C 1
ATOM 619 O O . LEU A 1 81 ? -5.520 14.951 -25.230 1.00 94.12 81 LEU A O 1
ATOM 623 N N . LEU A 1 82 ? -6.259 16.076 -27.033 1.00 95.56 82 LEU A N 1
ATOM 624 C CA . LEU A 1 82 ? -7.642 15.604 -26.946 1.00 95.56 82 LEU A CA 1
ATOM 625 C C . LEU A 1 82 ? -7.745 14.083 -27.074 1.00 95.56 82 LEU A C 1
ATOM 627 O O . LEU A 1 82 ? -8.501 13.470 -26.330 1.00 95.56 82 LEU A O 1
ATOM 631 N N . ILE A 1 83 ? -6.971 13.469 -27.972 1.00 94.06 83 ILE A N 1
ATOM 632 C CA . ILE A 1 83 ? -6.943 12.008 -28.139 1.00 94.06 83 ILE A CA 1
ATOM 633 C C . ILE A 1 83 ? -6.399 11.334 -26.875 1.00 94.06 83 ILE A C 1
ATOM 635 O O . ILE A 1 83 ? -7.009 10.393 -26.373 1.00 94.06 83 ILE A O 1
ATOM 639 N N . VAL A 1 84 ? -5.284 11.830 -26.328 1.00 94.31 84 VAL A N 1
ATOM 640 C CA . VAL A 1 84 ? -4.717 11.291 -25.081 1.00 94.31 84 VAL A CA 1
ATOM 641 C C . VAL A 1 84 ? -5.702 11.461 -23.925 1.00 94.31 84 VAL A C 1
ATOM 643 O O . VAL A 1 84 ? -5.933 10.514 -23.179 1.00 94.31 84 VAL A O 1
ATOM 646 N N . ALA A 1 85 ? -6.332 12.630 -23.806 1.00 95.06 85 ALA A N 1
ATOM 647 C CA . ALA A 1 85 ? -7.339 12.894 -22.786 1.00 95.06 85 ALA A CA 1
ATOM 648 C C . ALA A 1 85 ? -8.567 11.986 -22.947 1.00 95.06 85 ALA A C 1
ATOM 650 O O . ALA A 1 85 ? -9.037 11.428 -21.963 1.00 95.06 85 ALA A O 1
ATOM 651 N N . ALA A 1 86 ? -9.049 11.763 -24.169 1.00 95.75 86 ALA A N 1
ATOM 652 C CA . ALA A 1 86 ? -10.185 10.882 -24.429 1.00 95.75 86 ALA A CA 1
ATOM 653 C C . ALA A 1 86 ? -9.926 9.433 -23.987 1.00 95.75 86 ALA A C 1
ATOM 655 O O . ALA A 1 86 ? -10.867 8.740 -23.619 1.00 95.75 86 ALA A O 1
ATOM 656 N N . VAL A 1 87 ? -8.668 8.982 -23.987 1.00 95.31 87 VAL A N 1
ATOM 657 C CA . VAL A 1 87 ? -8.290 7.645 -23.505 1.00 95.31 87 VAL A CA 1
ATOM 658 C C . VAL A 1 87 ? -7.993 7.643 -22.002 1.00 95.31 87 VAL A C 1
ATOM 660 O O . VAL A 1 87 ? -8.397 6.722 -21.298 1.00 95.31 87 VAL A O 1
ATOM 663 N N . ALA A 1 88 ? -7.304 8.666 -21.494 1.00 94.56 88 ALA A N 1
ATOM 664 C CA . ALA A 1 88 ? -6.836 8.709 -20.109 1.00 94.56 88 ALA A CA 1
ATOM 665 C C . ALA A 1 88 ? -7.904 9.178 -19.106 1.00 94.56 88 ALA A C 1
ATOM 667 O O . ALA A 1 88 ? -7.918 8.718 -17.970 1.00 94.56 88 ALA A O 1
ATOM 668 N N . VAL A 1 89 ? -8.806 10.082 -19.498 1.00 95.12 89 VAL A N 1
ATOM 669 C CA . VAL A 1 89 ? -9.810 10.682 -18.601 1.00 95.12 89 VAL A CA 1
ATOM 670 C C . VAL A 1 89 ? -10.917 9.700 -18.190 1.00 95.12 89 VAL A C 1
ATOM 672 O O . VAL A 1 89 ? -11.244 9.675 -17.003 1.00 95.12 89 VAL A O 1
ATOM 675 N N . PRO A 1 90 ? -11.491 8.863 -19.079 1.00 94.00 90 PRO A N 1
ATOM 676 C CA . PRO A 1 90 ? -12.548 7.933 -18.685 1.00 94.00 90 PRO A CA 1
ATOM 677 C C . PRO A 1 90 ? -12.189 6.995 -17.521 1.00 94.00 90 PRO A C 1
ATOM 679 O O . PRO A 1 90 ? -12.975 6.945 -16.574 1.00 94.00 90 PRO A O 1
ATOM 682 N N . PRO A 1 91 ? -11.032 6.297 -17.499 1.00 90.75 91 PRO A N 1
ATOM 683 C CA . PRO A 1 91 ? -10.687 5.441 -16.364 1.00 90.75 91 PRO A CA 1
ATOM 684 C C . PRO A 1 91 ? -10.470 6.236 -15.068 1.00 90.75 91 PRO A C 1
ATOM 686 O O . PRO A 1 91 ? -10.806 5.738 -13.998 1.00 90.75 91 PRO A O 1
ATOM 689 N N . ILE A 1 92 ? -9.990 7.484 -15.150 1.00 89.50 92 ILE A N 1
ATOM 690 C CA . ILE A 1 92 ? -9.849 8.369 -13.982 1.00 89.50 92 ILE A CA 1
ATOM 691 C C . ILE A 1 92 ? -11.226 8.726 -13.406 1.00 89.50 92 ILE A C 1
ATOM 693 O O . ILE A 1 92 ? -11.416 8.671 -12.195 1.00 89.50 92 ILE A O 1
ATOM 697 N N . LEU A 1 93 ? -12.199 9.058 -14.259 1.00 90.50 93 LEU A N 1
ATOM 698 C CA . LEU A 1 93 ? -13.559 9.406 -13.827 1.00 90.50 93 LEU A CA 1
ATOM 699 C C . LEU A 1 93 ? -14.371 8.190 -13.361 1.00 90.50 93 LEU A C 1
ATOM 701 O O . LEU A 1 93 ? -15.250 8.323 -12.513 1.00 90.50 93 LEU A O 1
ATOM 705 N N . MET A 1 94 ? -14.096 7.006 -13.911 1.00 88.56 94 MET A N 1
ATOM 706 C CA . MET A 1 94 ? -14.744 5.758 -13.499 1.00 88.56 94 MET A CA 1
ATOM 707 C C . MET A 1 94 ? -14.203 5.201 -12.179 1.00 88.56 94 MET A C 1
ATOM 709 O O . MET A 1 94 ? -14.838 4.326 -11.586 1.00 88.56 94 MET A O 1
ATOM 713 N N . TYR A 1 95 ? -13.060 5.692 -11.698 1.00 82.38 95 TYR A N 1
ATOM 714 C CA . TYR A 1 95 ? -12.484 5.248 -10.439 1.00 82.38 95 TYR A CA 1
ATOM 715 C C . TYR A 1 95 ? -13.330 5.725 -9.248 1.00 82.38 95 TYR A C 1
ATOM 717 O O . TYR A 1 95 ? -13.365 6.906 -8.917 1.00 82.38 95 TYR A O 1
ATOM 725 N N . LYS A 1 96 ? -14.016 4.788 -8.582 1.00 78.25 96 LYS A N 1
ATOM 726 C CA . LYS A 1 96 ? -14.920 5.073 -7.451 1.00 78.25 96 LYS A CA 1
ATOM 727 C C . LYS A 1 96 ? -14.251 5.051 -6.071 1.00 78.25 96 LYS A C 1
ATOM 729 O O . LYS A 1 96 ? -14.942 5.235 -5.077 1.00 78.25 96 LYS A O 1
ATOM 734 N N . GLY A 1 97 ? -12.932 4.855 -5.997 1.00 66.94 97 GLY A N 1
ATOM 735 C CA . GLY A 1 97 ? -12.156 5.079 -4.771 1.00 66.94 97 GLY A CA 1
ATOM 736 C C . GLY A 1 97 ? -12.635 4.316 -3.533 1.00 66.94 97 GLY A C 1
ATOM 737 O O . GLY A 1 97 ? -12.598 4.867 -2.437 1.00 66.94 97 GLY A O 1
ATOM 738 N N . THR A 1 98 ? -13.096 3.071 -3.673 1.00 66.19 98 THR A N 1
ATOM 739 C CA . THR A 1 98 ? -13.423 2.234 -2.511 1.00 66.19 98 THR A CA 1
ATOM 740 C C . THR A 1 98 ? -12.128 1.804 -1.831 1.00 66.19 98 THR A C 1
ATOM 742 O O . THR A 1 98 ? -11.493 0.832 -2.236 1.00 66.19 98 THR A O 1
ATOM 745 N N . LEU A 1 99 ? -11.705 2.572 -0.829 1.00 64.62 99 LEU A N 1
ATOM 746 C CA . LEU A 1 99 ? -10.515 2.283 -0.041 1.00 64.62 99 LEU A CA 1
ATOM 747 C C . LEU A 1 99 ? -10.830 1.123 0.914 1.00 64.62 99 LEU A C 1
ATOM 749 O O . LEU A 1 99 ? -11.529 1.306 1.909 1.00 64.62 99 LEU A O 1
ATOM 753 N N . SER A 1 100 ? -10.352 -0.074 0.582 1.00 66.31 100 SER A N 1
ATOM 754 C CA . SER A 1 100 ? -10.426 -1.251 1.447 1.00 66.31 100 SER A CA 1
ATOM 755 C C . SER A 1 100 ? -9.031 -1.535 1.996 1.00 66.31 100 SER A C 1
ATOM 757 O O . SER A 1 100 ? -8.085 -1.662 1.227 1.00 66.31 100 SER A O 1
ATOM 759 N N . TYR A 1 101 ? -8.902 -1.629 3.320 1.00 65.94 101 TYR A N 1
ATOM 760 C CA . TYR A 1 101 ? -7.691 -2.127 3.992 1.00 65.94 101 TYR A CA 1
ATOM 761 C C . TYR A 1 101 ? -7.789 -3.635 4.275 1.00 65.94 101 TYR A C 1
ATOM 763 O O . TYR A 1 101 ? -7.152 -4.155 5.194 1.00 65.94 101 TYR A O 1
ATOM 771 N N . ASN A 1 102 ? -8.640 -4.342 3.530 1.00 72.94 102 ASN A N 1
ATOM 772 C CA . ASN A 1 102 ? -8.805 -5.775 3.677 1.00 72.94 102 ASN A CA 1
ATOM 773 C C . ASN A 1 102 ? -7.680 -6.513 2.944 1.00 72.94 102 ASN A C 1
ATOM 775 O O . ASN A 1 102 ? -7.802 -6.862 1.774 1.00 72.94 102 ASN A O 1
ATOM 779 N N . ASN A 1 103 ? -6.590 -6.787 3.659 1.00 71.38 103 ASN A N 1
ATOM 780 C CA . ASN A 1 103 ? -5.454 -7.536 3.113 1.00 71.38 103 ASN A CA 1
ATOM 781 C C . ASN A 1 103 ? -5.847 -8.942 2.611 1.00 71.38 103 ASN A C 1
ATOM 783 O O . ASN A 1 103 ? -5.107 -9.540 1.836 1.00 71.38 103 ASN A O 1
ATOM 787 N N . LEU A 1 104 ? -6.991 -9.491 3.043 1.00 75.38 104 LEU A N 1
ATOM 788 C CA . LEU A 1 104 ? -7.472 -10.791 2.567 1.00 75.38 104 LEU A CA 1
ATOM 789 C C . LEU A 1 104 ? -7.915 -10.736 1.101 1.00 75.38 104 LEU A C 1
ATOM 791 O O . LEU A 1 104 ? -7.703 -11.708 0.376 1.00 75.38 104 LEU A O 1
ATOM 795 N N . ASP A 1 105 ? -8.431 -9.589 0.648 1.00 73.94 105 ASP A N 1
ATOM 796 C CA . ASP A 1 105 ? -8.804 -9.378 -0.755 1.00 73.94 105 ASP A CA 1
ATOM 797 C C . ASP A 1 105 ? -7.562 -9.384 -1.666 1.00 73.94 105 ASP A C 1
ATOM 799 O O . ASP A 1 105 ? -7.640 -9.801 -2.819 1.00 73.94 105 ASP A O 1
ATOM 803 N N . GLU A 1 106 ? -6.396 -8.967 -1.150 1.00 73.06 106 GLU A N 1
ATOM 804 C CA . GLU A 1 106 ? -5.126 -8.988 -1.894 1.00 73.06 106 GLU A CA 1
ATOM 805 C C . GLU A 1 106 ? -4.530 -10.398 -2.019 1.00 73.06 106 GLU A C 1
ATOM 807 O O . GLU A 1 106 ? -3.831 -10.694 -2.989 1.00 73.06 106 GLU A O 1
ATOM 812 N N . ILE A 1 107 ? -4.796 -11.275 -1.046 1.00 80.19 107 ILE A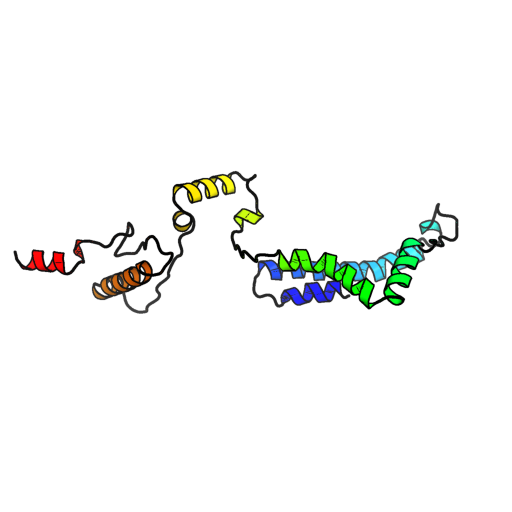 N 1
ATOM 813 C CA . ILE A 1 107 ? -4.284 -12.651 -1.027 1.00 80.19 107 ILE A CA 1
ATOM 814 C C . ILE A 1 107 ? -5.083 -13.537 -1.996 1.00 80.19 107 ILE A C 1
ATOM 816 O O . ILE A 1 107 ? -4.487 -14.347 -2.705 1.00 80.19 107 ILE A O 1
ATOM 820 N N . GLY A 1 108 ? -6.404 -13.351 -2.072 1.00 76.44 108 GLY A N 1
ATOM 821 C CA . GLY A 1 108 ? -7.309 -14.051 -2.989 1.00 76.44 108 GLY A CA 1
ATOM 822 C C . GLY A 1 108 ? -7.959 -15.316 -2.412 1.00 76.44 108 GLY A C 1
ATOM 823 O O . GLY A 1 108 ? -7.419 -15.983 -1.526 1.00 76.44 108 GLY A O 1
ATOM 824 N N . ASP A 1 109 ? -9.131 -15.664 -2.949 1.00 82.00 109 ASP A N 1
ATOM 825 C CA . ASP A 1 109 ? -10.013 -16.724 -2.429 1.00 82.00 109 ASP A CA 1
ATOM 826 C C . ASP A 1 109 ? -9.487 -18.153 -2.620 1.00 82.00 109 ASP A C 1
ATOM 828 O O . ASP A 1 109 ? -10.030 -19.097 -2.045 1.00 82.00 109 ASP A O 1
ATOM 832 N N . GLN A 1 110 ? -8.425 -18.348 -3.408 1.00 86.12 110 GLN A N 1
ATOM 833 C CA . GLN A 1 110 ? -7.834 -19.674 -3.618 1.00 86.12 110 GLN A CA 1
ATOM 834 C C . GLN A 1 110 ? -7.234 -20.293 -2.344 1.00 86.12 110 GLN A C 1
ATOM 836 O O . GLN A 1 110 ? -6.940 -21.488 -2.322 1.00 86.12 110 GLN A O 1
ATOM 841 N N . TYR A 1 111 ? -7.024 -19.498 -1.294 1.00 88.19 111 TYR A N 1
ATOM 842 C CA . TYR A 1 111 ? -6.500 -19.974 -0.021 1.00 88.19 111 TYR A CA 1
ATOM 843 C C . TYR A 1 111 ? -7.633 -20.332 0.941 1.00 88.19 111 TYR A C 1
ATOM 845 O O . TYR A 1 111 ? -8.490 -19.508 1.260 1.00 88.19 111 TYR A O 1
ATOM 853 N N . GLU A 1 112 ? -7.581 -21.547 1.485 1.00 89.38 112 GLU A N 1
ATOM 854 C CA . GLU A 1 112 ? -8.604 -22.078 2.393 1.00 89.38 112 GLU A CA 1
ATOM 855 C C . GLU A 1 112 ? -8.815 -21.190 3.634 1.00 89.38 112 GLU A C 1
ATOM 857 O O . GLU A 1 112 ? -9.946 -20.998 4.072 1.00 89.38 112 GLU A O 1
ATOM 862 N N . SER A 1 113 ? -7.756 -20.543 4.134 1.00 90.25 113 SER A N 1
ATOM 863 C CA . SER A 1 113 ? -7.835 -19.573 5.236 1.00 90.25 113 SER A CA 1
ATOM 864 C C . SER A 1 113 ? -8.695 -18.345 4.908 1.00 90.25 113 SER A C 1
ATOM 866 O O . SER A 1 113 ? -9.434 -17.873 5.771 1.00 90.25 113 SER A O 1
ATOM 868 N N . VAL A 1 114 ? -8.615 -17.831 3.673 1.00 88.88 114 VAL A N 1
ATOM 869 C CA . VAL A 1 114 ? -9.408 -16.675 3.216 1.00 88.88 114 VAL A CA 1
ATOM 870 C C . VAL A 1 114 ? -10.866 -17.094 3.046 1.00 88.88 114 VAL A C 1
ATOM 872 O O . VAL A 1 114 ? -11.764 -16.431 3.560 1.00 88.88 114 VAL A O 1
ATOM 875 N N . SER A 1 115 ? -11.103 -18.257 2.433 1.00 87.88 115 SER A N 1
ATOM 876 C CA . SER A 1 115 ? -12.452 -18.811 2.265 1.00 87.88 115 SER A CA 1
ATOM 877 C C . SER A 1 115 ? -13.149 -19.085 3.606 1.00 87.88 115 SER A C 1
ATOM 879 O O . SER A 1 115 ? -14.317 -18.723 3.794 1.00 87.88 115 SER A O 1
ATOM 881 N N . ALA A 1 116 ? -12.431 -19.657 4.577 1.00 88.50 116 ALA A N 1
ATOM 882 C CA . ALA A 1 116 ? -12.947 -19.885 5.924 1.00 88.50 116 ALA A CA 1
ATOM 883 C C . ALA A 1 116 ? -13.280 -18.564 6.632 1.00 88.50 116 ALA A C 1
ATOM 885 O O . ALA A 1 116 ? -14.356 -18.437 7.221 1.00 88.50 116 ALA A O 1
ATOM 886 N N . PHE A 1 117 ? -12.397 -17.565 6.536 1.00 88.75 117 PHE A N 1
ATOM 887 C CA . PHE A 1 117 ? -12.647 -16.239 7.095 1.00 88.75 117 PHE A CA 1
ATOM 888 C C . PHE A 1 117 ? -13.891 -15.584 6.480 1.00 88.75 117 PHE A C 1
ATOM 890 O O . PHE A 1 117 ? -14.766 -15.134 7.221 1.00 88.75 117 PHE A O 1
ATOM 897 N N . ASN A 1 118 ? -14.001 -15.582 5.149 1.00 88.50 118 ASN A N 1
ATOM 898 C CA . ASN A 1 118 ? -15.140 -15.008 4.430 1.00 88.50 118 ASN A CA 1
ATOM 899 C C . ASN A 1 118 ? -16.445 -15.708 4.828 1.00 88.50 118 ASN A C 1
ATOM 901 O O . ASN A 1 118 ? -17.419 -15.048 5.175 1.00 88.50 118 ASN A O 1
ATOM 905 N N . THR A 1 119 ? -16.429 -17.040 4.933 1.00 90.00 119 THR A N 1
ATOM 906 C CA . THR A 1 119 ? -17.587 -17.818 5.401 1.00 90.00 119 THR A CA 1
ATOM 907 C C . THR A 1 119 ? -18.018 -17.418 6.817 1.00 90.00 119 THR A C 1
ATOM 909 O O . THR A 1 119 ? -19.212 -17.271 7.085 1.00 90.00 119 THR A O 1
ATOM 912 N N . ILE A 1 120 ? -17.071 -17.227 7.741 1.00 89.44 120 ILE A N 1
ATOM 913 C CA . ILE A 1 120 ? -17.371 -16.785 9.112 1.00 89.44 120 ILE A CA 1
ATOM 914 C C . ILE A 1 120 ? -17.921 -15.353 9.102 1.00 89.44 120 ILE A C 1
ATOM 916 O O . ILE A 1 120 ? -18.938 -15.087 9.745 1.00 89.44 120 ILE A O 1
ATOM 920 N N . SER A 1 121 ? -17.288 -14.452 8.351 1.00 88.94 121 SER A N 1
ATOM 921 C CA . SER A 1 121 ? -17.700 -13.053 8.207 1.00 88.94 121 SER A CA 1
ATOM 922 C C . SER A 1 121 ? -19.120 -12.928 7.640 1.00 88.94 121 SER A C 1
ATOM 924 O O . SER A 1 121 ? -19.924 -12.161 8.166 1.00 88.94 121 SER A O 1
ATOM 926 N N . ASP A 1 122 ? -19.478 -13.743 6.646 1.00 89.06 122 ASP A N 1
ATOM 927 C CA . ASP A 1 122 ? -20.811 -13.751 6.034 1.00 89.06 122 ASP A CA 1
ATOM 928 C C . ASP A 1 122 ? -21.894 -14.292 6.977 1.00 89.06 122 ASP A C 1
ATOM 930 O O . ASP A 1 122 ? -23.037 -13.829 6.958 1.00 89.06 122 ASP A O 1
ATOM 934 N N . LYS A 1 123 ? -21.562 -15.294 7.803 1.00 90.75 123 LYS A N 1
ATOM 935 C CA . LYS A 1 123 ? -22.527 -15.937 8.713 1.00 90.75 123 LYS A CA 1
ATOM 936 C C . LYS A 1 123 ? -22.707 -15.198 10.035 1.00 90.75 123 LYS A C 1
ATOM 938 O O . LYS A 1 123 ? -23.821 -15.175 10.556 1.00 90.75 123 LYS A O 1
ATOM 943 N N . PHE A 1 124 ? -21.639 -14.628 10.585 1.00 87.50 124 PHE A N 1
ATOM 944 C CA . PHE A 1 124 ? -21.638 -13.998 11.911 1.00 87.50 124 PHE A CA 1
ATOM 945 C C . PHE A 1 124 ? -21.513 -12.469 11.860 1.00 87.50 124 PHE A C 1
ATOM 947 O O . PHE A 1 124 ? -21.764 -11.801 12.862 1.00 87.50 124 PHE A O 1
ATOM 954 N N . GLY A 1 125 ? -21.195 -11.911 10.694 1.00 86.81 125 GLY A N 1
ATOM 955 C CA . GLY A 1 125 ? -20.950 -10.491 10.480 1.00 86.81 125 GLY A CA 1
ATOM 956 C C . GLY A 1 125 ? -19.460 -10.128 10.606 1.00 86.81 125 GLY A C 1
ATOM 957 O O . GLY A 1 125 ? -18.751 -10.685 11.449 1.00 86.81 125 GLY A O 1
ATOM 958 N N . PRO A 1 126 ? -18.978 -9.132 9.840 1.00 82.88 126 PRO A N 1
ATOM 959 C CA . PRO A 1 126 ? -17.561 -8.749 9.812 1.00 82.88 126 PRO A CA 1
ATOM 960 C C . PRO A 1 126 ? -17.039 -8.218 11.156 1.00 82.88 126 PRO A C 1
ATOM 962 O O . PRO A 1 126 ? -15.861 -8.348 11.468 1.00 82.88 126 PRO A O 1
ATOM 965 N N . GLY A 1 127 ? -17.914 -7.647 11.990 1.00 84.06 127 GLY A N 1
ATOM 966 C CA . GLY A 1 127 ? -17.547 -7.167 13.326 1.00 84.06 127 GLY A CA 1
ATOM 967 C C . GLY A 1 127 ? -17.325 -8.277 14.362 1.00 84.06 127 GLY A C 1
ATOM 968 O O . GLY A 1 127 ? -16.743 -8.008 15.409 1.00 84.06 127 GLY A O 1
ATOM 969 N N . GLU A 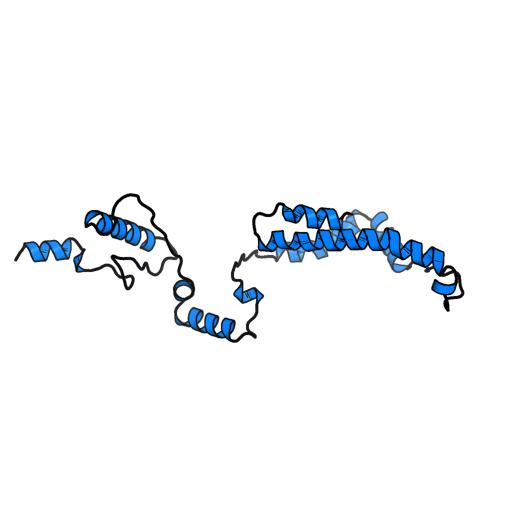1 128 ? -17.780 -9.507 14.100 1.00 83.81 128 GLU A N 1
ATOM 970 C CA . GLU A 1 128 ? -17.488 -10.668 14.954 1.00 83.81 128 GLU A CA 1
ATOM 971 C C . GLU A 1 128 ? -16.189 -11.368 14.536 1.00 83.81 128 GLU A C 1
ATOM 973 O O . GLU A 1 128 ? -15.497 -11.916 15.392 1.00 83.81 128 GLU A O 1
ATOM 978 N N . SER A 1 129 ? -15.825 -11.319 13.249 1.00 84.19 129 SER A N 1
ATOM 979 C CA . SER A 1 129 ? -14.549 -11.855 12.762 1.00 84.19 129 SER A CA 1
ATOM 980 C C . SER A 1 129 ? -13.379 -10.905 13.045 1.00 84.19 129 SER A C 1
ATOM 982 O O . SER A 1 129 ? -12.306 -11.361 13.440 1.00 84.19 129 SER A O 1
ATOM 984 N N . LEU A 1 130 ? -13.588 -9.591 12.902 1.00 85.31 130 LEU A N 1
ATOM 985 C CA . LEU A 1 130 ? -12.600 -8.546 13.190 1.00 85.31 130 LEU A CA 1
ATOM 986 C C . LEU A 1 130 ? -13.207 -7.440 14.072 1.00 85.31 130 LEU A C 1
ATOM 988 O O . LEU A 1 130 ? -13.570 -6.369 13.576 1.00 85.31 130 LEU A O 1
ATOM 992 N N . PRO A 1 131 ? -13.326 -7.669 15.394 1.00 88.50 131 PRO A N 1
ATOM 993 C CA . PRO A 1 131 ? -13.882 -6.675 16.299 1.00 88.50 131 PRO A CA 1
ATOM 994 C C . PRO A 1 131 ? -12.951 -5.469 16.464 1.00 88.50 131 PRO A C 1
ATOM 996 O O . PRO A 1 131 ? -11.739 -5.599 16.652 1.00 88.50 131 PRO A O 1
ATOM 999 N N . VAL A 1 132 ? -13.539 -4.272 16.494 1.00 89.38 132 VAL A N 1
ATOM 1000 C CA . VAL A 1 132 ? -12.826 -3.054 16.894 1.00 89.38 132 VAL A CA 1
ATOM 1001 C C . VAL A 1 132 ? -12.612 -3.084 18.405 1.00 89.38 132 VAL A C 1
ATOM 1003 O O . VAL A 1 132 ? -13.567 -3.152 19.179 1.00 89.38 132 VAL A O 1
ATOM 1006 N N . THR A 1 133 ? -11.353 -3.015 18.830 1.00 90.81 133 THR A N 1
ATOM 1007 C CA . THR A 1 133 ? -10.986 -3.044 20.250 1.00 90.81 133 THR A CA 1
ATOM 1008 C C . THR A 1 133 ? -10.701 -1.634 20.755 1.00 90.81 133 THR A C 1
ATOM 1010 O O . THR A 1 133 ? -9.773 -0.977 20.288 1.00 90.81 133 THR A O 1
ATOM 1013 N N . PHE A 1 134 ? -11.472 -1.180 21.742 1.00 90.19 134 PHE A N 1
ATOM 1014 C CA . PHE A 1 134 ? -11.206 0.062 22.467 1.00 90.19 134 PHE A CA 1
ATOM 1015 C C . PHE A 1 134 ? -10.390 -0.238 23.724 1.00 90.19 134 PHE A C 1
ATOM 1017 O O . PHE A 1 134 ? -10.818 -1.012 24.578 1.00 90.19 134 PHE A O 1
ATOM 1024 N N . VAL A 1 135 ? -9.220 0.390 23.848 1.00 91.62 135 VAL A N 1
ATOM 1025 C CA . VAL A 1 135 ? -8.345 0.238 25.017 1.00 91.62 135 VAL A CA 1
ATOM 1026 C C . VAL A 1 135 ? -8.460 1.481 25.890 1.00 91.62 135 VAL A C 1
ATOM 1028 O O . VAL A 1 135 ? -8.067 2.574 25.485 1.00 91.62 135 VAL A O 1
ATOM 1031 N N . LEU A 1 136 ? -8.991 1.311 27.101 1.00 88.75 136 LEU A N 1
ATOM 1032 C CA . LEU A 1 136 ? -9.046 2.363 28.112 1.00 88.75 136 LEU A CA 1
ATOM 1033 C C . LEU A 1 136 ? -7.795 2.280 28.991 1.00 88.75 136 LEU A C 1
ATOM 1035 O O . LEU A 1 136 ? -7.540 1.252 29.615 1.00 88.75 136 LEU A O 1
ATOM 1039 N N . LYS A 1 137 ? -7.025 3.367 29.057 1.00 90.12 137 LYS A N 1
ATOM 1040 C CA . LYS A 1 137 ? -5.868 3.493 29.948 1.00 90.12 137 LYS A CA 1
ATOM 1041 C C . LYS A 1 137 ? -6.143 4.584 30.975 1.00 90.12 137 LYS A C 1
ATOM 1043 O O . LYS A 1 137 ? -6.391 5.725 30.602 1.00 90.12 137 LYS A O 1
ATOM 1048 N N . THR A 1 138 ? -6.067 4.231 32.251 1.00 90.44 138 THR A N 1
ATOM 1049 C CA . THR A 1 138 ? -6.213 5.151 33.385 1.00 90.44 138 THR A CA 1
ATOM 1050 C C . THR A 1 138 ? -5.190 4.802 34.468 1.00 90.44 138 THR A C 1
ATOM 1052 O O . THR A 1 138 ? -4.653 3.693 34.476 1.00 90.44 138 THR A O 1
ATOM 1055 N N . SER A 1 139 ? -4.883 5.763 35.337 1.00 90.00 139 SER A N 1
ATOM 1056 C CA . SER A 1 139 ? -4.091 5.552 36.554 1.00 90.00 139 SER A CA 1
ATOM 1057 C C . SER A 1 139 ? -4.901 4.918 37.686 1.00 90.00 139 SER A C 1
ATOM 1059 O O . SER A 1 139 ? -4.311 4.306 38.573 1.00 90.00 139 SER A O 1
ATOM 1061 N N . ASP A 1 140 ? -6.226 5.059 37.653 1.00 88.38 140 ASP A N 1
ATOM 1062 C CA . ASP A 1 140 ? -7.120 4.616 38.723 1.00 88.38 140 ASP A CA 1
ATOM 1063 C C . ASP A 1 140 ? -7.600 3.174 38.513 1.00 88.38 140 ASP A C 1
ATOM 1065 O O . ASP A 1 140 ? -7.702 2.681 37.388 1.00 88.38 140 ASP A O 1
ATOM 1069 N N . ALA A 1 141 ? -7.926 2.485 39.605 1.00 86.81 141 ALA A N 1
ATOM 1070 C CA . ALA A 1 141 ? -8.395 1.106 39.554 1.00 86.81 141 ALA A CA 1
ATOM 1071 C C . ALA A 1 141 ? -9.832 1.020 38.995 1.00 86.81 141 ALA A C 1
ATOM 1073 O O . ALA A 1 141 ? -10.768 1.630 39.520 1.00 86.81 141 ALA A O 1
ATOM 1074 N N . LEU A 1 142 ? -10.009 0.258 37.910 1.00 86.81 142 LEU A N 1
ATOM 1075 C CA . LEU A 1 142 ? -11.287 0.107 37.196 1.00 86.81 142 LEU A CA 1
ATOM 1076 C C . LEU A 1 142 ? -12.164 -1.048 37.707 1.00 86.81 142 LEU A C 1
ATOM 1078 O O . LEU A 1 142 ? -13.309 -1.174 37.281 1.00 86.81 142 LEU A O 1
ATOM 1082 N N . ASP A 1 143 ? -11.640 -1.880 38.604 1.00 86.19 143 ASP A N 1
ATOM 1083 C CA . ASP A 1 143 ? -12.354 -2.961 39.299 1.00 86.19 143 ASP A CA 1
ATOM 1084 C C . ASP A 1 143 ? -13.203 -2.458 40.482 1.00 86.19 143 ASP A C 1
ATOM 1086 O O . ASP A 1 143 ? -13.875 -3.234 41.159 1.00 86.19 143 ASP A O 1
ATOM 1090 N N . THR A 1 144 ? -13.203 -1.146 40.713 1.00 88.44 144 THR A N 1
ATOM 1091 C CA . THR A 1 144 ? -14.043 -0.467 41.699 1.00 88.44 144 THR A CA 1
ATOM 1092 C C . THR A 1 144 ? -15.456 -0.214 41.159 1.00 88.44 144 THR A C 1
ATOM 1094 O O . THR A 1 144 ? -15.678 -0.164 39.949 1.00 88.44 144 THR A O 1
ATOM 1097 N N . ASN A 1 145 ? -16.429 0.009 42.052 1.00 85.81 145 ASN A N 1
ATOM 1098 C CA . ASN A 1 145 ? -17.805 0.352 41.657 1.00 85.81 145 ASN A CA 1
ATOM 1099 C C . ASN A 1 145 ? -17.856 1.581 40.733 1.00 85.81 145 ASN A C 1
ATOM 1101 O O . ASN A 1 145 ? -18.548 1.562 39.715 1.00 85.81 145 ASN A O 1
ATOM 1105 N N . ASP A 1 146 ? -17.087 2.624 41.050 1.00 86.56 146 ASP A N 1
ATOM 1106 C CA . ASP A 1 146 ? -17.012 3.835 40.229 1.00 86.56 146 ASP A CA 1
ATOM 1107 C C . ASP A 1 146 ? -16.384 3.553 38.855 1.00 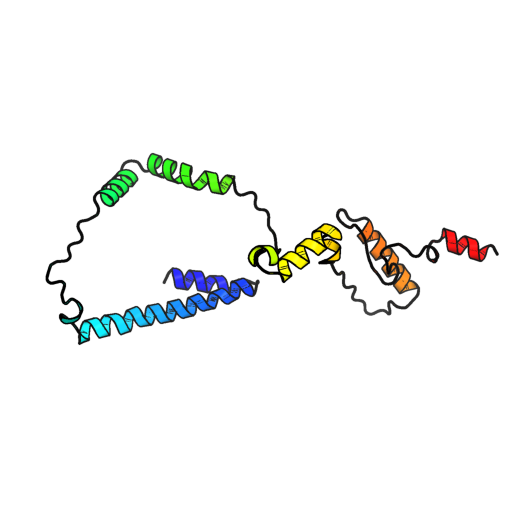86.56 146 ASP A C 1
ATOM 1109 O O . ASP A 1 146 ? -16.868 4.055 37.835 1.00 86.56 146 ASP A O 1
ATOM 1113 N N . GLY A 1 147 ? -15.365 2.686 38.809 1.00 88.56 147 GLY A N 1
ATOM 1114 C CA . GLY A 1 147 ? -14.754 2.199 37.572 1.00 88.56 147 GLY A CA 1
ATOM 1115 C C . GLY A 1 147 ? -15.741 1.443 36.680 1.00 88.56 147 GLY A C 1
ATOM 1116 O O . GLY A 1 147 ? -15.851 1.739 35.487 1.00 88.56 147 GLY A O 1
ATOM 1117 N N . LEU A 1 148 ? -16.533 0.534 37.254 1.00 89.12 148 LEU A N 1
ATOM 1118 C CA . LEU A 1 148 ? -17.576 -0.199 36.529 1.00 89.12 148 LEU A CA 1
ATOM 1119 C C . LEU A 1 148 ? -18.679 0.736 36.008 1.00 89.12 148 LEU A C 1
ATOM 1121 O O . LEU A 1 148 ? -19.109 0.600 34.861 1.00 89.12 148 LEU A O 1
ATOM 1125 N N . ILE A 1 149 ? -19.093 1.737 36.792 1.00 87.94 149 ILE A N 1
ATOM 1126 C CA . ILE A 1 149 ? -20.054 2.759 36.342 1.00 87.94 149 ILE A CA 1
ATOM 1127 C C . ILE A 1 149 ? -19.482 3.566 35.168 1.00 87.94 149 ILE A C 1
ATOM 1129 O O . ILE A 1 149 ? -20.205 3.863 34.210 1.00 87.94 149 ILE A O 1
ATOM 1133 N N . ALA A 1 150 ? -18.196 3.924 35.212 1.00 89.69 150 ALA A N 1
ATOM 1134 C CA . ALA A 1 150 ? -17.532 4.624 34.116 1.00 89.69 150 ALA A CA 1
ATOM 1135 C C . ALA A 1 150 ? -17.474 3.763 32.842 1.00 89.69 150 ALA A C 1
ATOM 1137 O O . ALA A 1 150 ? -17.842 4.242 31.765 1.00 89.69 150 ALA A O 1
ATOM 1138 N N . ILE A 1 151 ? -17.099 2.484 32.964 1.00 91.25 151 ILE A N 1
ATOM 1139 C CA . ILE A 1 151 ? -17.084 1.523 31.849 1.00 91.25 151 ILE A CA 1
ATOM 1140 C C . ILE A 1 151 ? -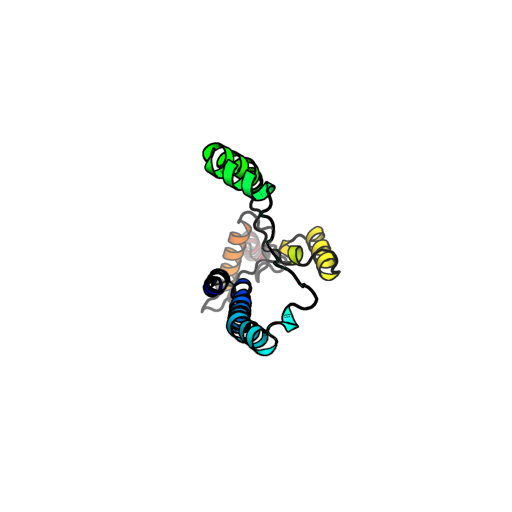18.478 1.376 31.235 1.00 91.25 151 ILE A C 1
ATOM 1142 O O . ILE A 1 151 ? -18.605 1.373 30.008 1.00 91.25 151 ILE A O 1
ATOM 1146 N N . GLU A 1 152 ? -19.529 1.300 32.051 1.00 89.62 152 GLU A N 1
ATOM 1147 C CA . GLU A 1 152 ? -20.900 1.181 31.553 1.00 89.62 152 GLU A CA 1
ATOM 1148 C C . GLU A 1 152 ? -21.343 2.441 30.800 1.00 89.62 152 GLU A C 1
ATOM 1150 O O . GLU A 1 152 ? -21.905 2.340 29.707 1.00 89.62 152 GLU A O 1
ATOM 1155 N N . LYS A 1 153 ? -21.033 3.636 31.321 1.00 89.88 153 LYS A N 1
ATOM 1156 C CA . LYS A 1 153 ? -21.318 4.907 30.630 1.00 89.88 153 LYS A CA 1
ATOM 1157 C C . LYS A 1 153 ? -20.625 4.977 29.269 1.00 89.88 153 LYS A C 1
ATOM 1159 O O . LYS A 1 153 ? -21.270 5.329 28.282 1.00 89.88 153 LYS A O 1
ATOM 1164 N N . ILE A 1 154 ? -19.345 4.604 29.206 1.00 91.94 154 ILE A N 1
ATOM 1165 C CA . ILE A 1 154 ? -18.570 4.574 27.957 1.00 91.94 154 ILE A CA 1
ATOM 1166 C C . ILE A 1 154 ? -19.159 3.544 26.988 1.00 91.94 154 ILE A C 1
ATOM 1168 O O . ILE A 1 154 ? -19.427 3.871 25.834 1.00 91.94 154 ILE A O 1
ATOM 1172 N N . SER A 1 155 ? -19.427 2.324 27.460 1.00 92.44 155 SER A N 1
ATOM 1173 C CA . SER A 1 155 ? -19.981 1.242 26.635 1.00 92.44 155 SER A CA 1
ATOM 1174 C C . SER A 1 155 ? -21.308 1.651 25.990 1.00 92.44 155 SER A C 1
ATOM 1176 O O . SER A 1 155 ? -21.535 1.399 24.808 1.00 92.44 155 SER A O 1
ATOM 1178 N N . ARG A 1 156 ? -22.164 2.340 26.750 1.00 90.44 156 ARG A N 1
ATOM 1179 C CA . ARG A 1 156 ? -23.474 2.821 26.299 1.00 90.44 156 ARG A CA 1
ATOM 1180 C C . ARG A 1 156 ? -23.370 3.978 25.302 1.00 90.44 156 ARG A C 1
ATOM 1182 O O . ARG A 1 156 ? -24.183 4.057 24.390 1.00 90.44 156 ARG A O 1
ATOM 1189 N N . ALA A 1 157 ? -22.371 4.849 25.453 1.00 90.88 157 ALA A N 1
ATOM 1190 C CA . ALA A 1 157 ? -22.088 5.904 24.480 1.00 90.88 157 ALA A CA 1
ATOM 1191 C C . ALA A 1 157 ? -21.577 5.329 23.146 1.00 90.88 157 ALA A C 1
ATOM 1193 O O . ALA A 1 157 ? -22.010 5.763 22.081 1.00 90.88 157 ALA A O 1
ATOM 1194 N N . ILE A 1 158 ? -20.711 4.309 23.196 1.00 91.81 158 ILE A N 1
ATOM 1195 C CA . ILE A 1 158 ? -20.211 3.623 21.993 1.00 91.81 158 ILE A CA 1
ATOM 1196 C C . ILE A 1 158 ? -21.355 2.898 21.273 1.00 91.81 158 ILE A C 1
ATOM 1198 O O . ILE A 1 158 ? -21.478 3.011 20.058 1.00 91.81 158 ILE A O 1
ATOM 1202 N N . GLU A 1 159 ? -22.234 2.215 22.009 1.00 90.62 159 GLU A N 1
ATOM 1203 C CA . GLU A 1 159 ? -23.395 1.503 21.449 1.00 90.62 159 GLU A CA 1
ATOM 1204 C C . GLU A 1 159 ? -24.359 2.424 20.677 1.00 90.62 159 GLU A C 1
ATOM 1206 O O . GLU A 1 159 ? -25.005 1.983 19.734 1.00 90.62 159 GLU A O 1
ATOM 1211 N N . GLN A 1 160 ? -24.440 3.709 21.035 1.00 90.31 160 GLN A N 1
ATOM 1212 C CA . GLN A 1 160 ? -25.282 4.692 20.340 1.00 90.31 160 GLN A CA 1
ATOM 1213 C C . GLN A 1 160 ? -24.655 5.235 19.045 1.00 90.31 160 GLN A C 1
ATOM 1215 O O . GLN A 1 160 ? -25.307 5.980 18.311 1.00 90.31 160 GLN A O 1
ATOM 1220 N N . THR A 1 161 ? -23.399 4.895 18.756 1.00 92.00 161 THR A N 1
ATOM 1221 C CA . THR A 1 161 ? -22.707 5.365 17.553 1.00 92.00 161 THR A CA 1
ATOM 1222 C C . THR A 1 161 ? -23.191 4.594 16.325 1.00 92.00 161 THR A C 1
ATOM 1224 O O . THR A 1 161 ? -23.323 3.371 16.345 1.00 92.00 161 THR A O 1
ATOM 1227 N N . ASN A 1 162 ? -23.437 5.307 15.222 1.00 89.56 162 ASN A N 1
ATOM 1228 C CA . ASN A 1 162 ? -23.878 4.685 13.975 1.00 89.56 162 ASN A CA 1
ATOM 1229 C C . ASN A 1 162 ? -22.847 3.655 13.472 1.00 89.56 162 ASN A C 1
ATOM 1231 O O . ASN A 1 162 ? -21.651 3.941 13.435 1.00 89.56 162 ASN A O 1
ATOM 1235 N N . GLY A 1 163 ? -23.311 2.470 13.074 1.00 86.06 163 GLY A N 1
ATOM 1236 C CA . GLY A 1 163 ? -22.455 1.360 12.636 1.00 86.06 163 GLY A CA 1
ATOM 1237 C C . GLY A 1 163 ? -21.983 0.416 13.751 1.00 86.06 163 GLY A C 1
ATOM 1238 O O . GLY A 1 163 ? -21.354 -0.597 13.448 1.00 86.06 163 GLY A O 1
ATOM 1239 N N . VAL A 1 164 ? -22.313 0.682 15.021 1.00 89.12 164 VAL A N 1
ATOM 1240 C CA . VAL A 1 164 ? -22.030 -0.234 16.138 1.00 89.12 164 VAL A CA 1
ATOM 1241 C C . VAL A 1 164 ? -23.233 -1.146 16.384 1.00 89.12 164 VAL A C 1
ATOM 1243 O O . VAL A 1 164 ? -24.312 -0.690 16.739 1.00 89.12 164 VAL A O 1
ATOM 1246 N N . SER A 1 165 ? -23.047 -2.457 16.206 1.00 87.75 165 SER A N 1
ATOM 1247 C CA . SER A 1 165 ? -24.091 -3.462 16.482 1.00 87.75 165 SER A CA 1
ATOM 1248 C C . SER A 1 165 ? -24.127 -3.877 17.957 1.00 87.75 165 SER A C 1
ATOM 1250 O O . SER A 1 165 ? -25.192 -4.063 18.544 1.00 87.75 165 SER A O 1
ATOM 1252 N N . LYS A 1 166 ? -22.949 -4.045 18.568 1.00 88.69 166 LYS A N 1
ATOM 1253 C CA . LYS A 1 166 ? -22.799 -4.583 19.921 1.00 88.69 166 LYS A CA 1
ATOM 1254 C C . LYS A 1 166 ? -21.487 -4.112 20.546 1.00 88.69 166 LYS A C 1
ATOM 1256 O O . LYS A 1 166 ? -20.471 -4.043 19.862 1.00 88.69 166 LYS A O 1
ATOM 1261 N N . VAL A 1 167 ? -21.496 -3.866 21.857 1.00 91.31 167 VAL A N 1
ATOM 1262 C CA . VAL A 1 167 ? -20.295 -3.532 22.643 1.00 91.31 167 VAL A CA 1
ATOM 1263 C C . VAL A 1 167 ? -20.092 -4.582 23.726 1.00 91.31 167 VAL A C 1
ATOM 1265 O O . VAL A 1 167 ? -20.941 -4.716 24.603 1.00 91.31 167 VAL A O 1
ATOM 1268 N N . ARG A 1 168 ? -18.978 -5.321 23.678 1.00 90.88 168 ARG A N 1
ATOM 1269 C CA . ARG A 1 168 ? -18.581 -6.277 24.724 1.00 90.88 168 ARG A CA 1
ATOM 1270 C C . ARG A 1 168 ? -17.595 -5.609 25.681 1.00 90.88 168 ARG A C 1
ATOM 1272 O O . ARG A 1 168 ? -16.558 -5.122 25.245 1.00 90.88 168 ARG A O 1
ATOM 1279 N N . SER A 1 169 ? -17.919 -5.581 26.969 1.00 91.25 169 SER A N 1
ATOM 1280 C CA . SER A 1 169 ? -17.087 -4.974 28.019 1.00 91.25 169 SER A CA 1
ATOM 1281 C C . SER A 1 169 ? -17.256 -5.713 29.350 1.00 91.25 169 SER A C 1
ATOM 1283 O O . SER A 1 169 ? -18.068 -6.634 29.445 1.00 91.25 169 SER A O 1
ATOM 1285 N N . ALA A 1 170 ? -16.518 -5.308 30.389 1.00 87.88 170 ALA A N 1
ATOM 1286 C CA . ALA A 1 170 ? -16.625 -5.899 31.728 1.00 87.88 170 ALA A CA 1
ATOM 1287 C C . ALA A 1 170 ? -18.057 -5.835 32.301 1.00 87.88 170 ALA A C 1
ATOM 1289 O O . ALA A 1 170 ? -18.492 -6.764 32.973 1.00 87.88 170 ALA A O 1
ATOM 1290 N N . THR A 1 171 ? -18.818 -4.783 31.980 1.00 86.31 171 THR A N 1
ATOM 1291 C CA . THR A 1 171 ? -20.222 -4.624 32.400 1.00 86.31 171 THR A CA 1
ATOM 1292 C C . THR A 1 171 ? -21.225 -5.218 31.408 1.00 86.31 171 THR A C 1
ATOM 1294 O O . THR A 1 171 ? -22.426 -5.234 31.675 1.00 86.31 171 THR A O 1
ATOM 1297 N N . ARG A 1 172 ? -20.755 -5.706 30.249 1.00 87.94 172 ARG A N 1
ATOM 1298 C CA . ARG A 1 172 ? -21.570 -6.235 29.143 1.00 87.94 172 ARG A CA 1
ATOM 1299 C C . ARG A 1 172 ? -20.890 -7.426 28.458 1.00 87.94 172 ARG A C 1
ATOM 1301 O O . ARG A 1 172 ? -20.577 -7.343 27.267 1.00 87.94 172 ARG A O 1
ATOM 1308 N N . PRO A 1 173 ? -20.664 -8.558 29.146 1.00 85.19 173 PRO A N 1
ATOM 1309 C CA . PRO A 1 173 ? -19.830 -9.649 28.624 1.00 85.19 173 PRO A CA 1
ATOM 1310 C C . PRO A 1 173 ? -20.358 -10.248 27.308 1.00 85.19 173 PRO A C 1
ATOM 1312 O O . PRO A 1 173 ? -19.591 -10.537 26.395 1.00 85.19 173 PRO A O 1
ATOM 1315 N N . VAL A 1 174 ? -21.682 -10.360 27.159 1.00 84.19 174 VAL A N 1
ATOM 1316 C CA . VAL A 1 174 ? -22.347 -10.849 25.928 1.00 84.19 174 VAL A CA 1
ATOM 1317 C C . VAL A 1 174 ? -22.819 -9.719 24.999 1.00 84.19 174 VAL A C 1
ATOM 1319 O O . VAL A 1 174 ? -23.524 -9.953 24.008 1.00 84.19 174 VAL A O 1
ATOM 1322 N N . GLY A 1 175 ? -22.445 -8.484 25.337 1.00 80.19 175 GLY A N 1
ATOM 1323 C CA . GLY A 1 175 ? -22.825 -7.243 24.675 1.00 80.19 175 GLY A CA 1
ATOM 1324 C C . GLY A 1 175 ? -24.277 -6.813 24.852 1.00 80.19 175 GLY A C 1
ATOM 1325 O O . GLY A 1 175 ? -24.821 -6.083 24.032 1.00 80.19 175 GLY A O 1
ATOM 1326 N N . LYS A 1 176 ? -24.900 -7.273 25.935 1.00 76.81 176 LYS A N 1
ATOM 1327 C CA . LYS A 1 176 ? -26.133 -6.709 26.490 1.00 76.81 176 LYS A CA 1
ATOM 1328 C C . LYS A 1 176 ? -25.802 -6.119 27.861 1.00 76.81 176 LYS A C 1
ATOM 1330 O O . LYS A 1 176 ? -24.962 -6.680 28.563 1.00 76.81 176 LYS A O 1
ATOM 1335 N N . GLY A 1 177 ? -26.439 -5.003 28.215 1.00 66.75 177 GLY A N 1
ATOM 1336 C CA . GLY A 1 177 ? -26.360 -4.430 29.562 1.00 66.75 177 GLY A CA 1
ATOM 1337 C C . GLY A 1 177 ? -26.766 -5.447 30.628 1.00 66.75 177 GLY A C 1
ATOM 1338 O O . GLY A 1 177 ? -27.739 -6.175 30.425 1.00 66.75 177 GLY A O 1
ATOM 1339 N N . LEU A 1 178 ? -26.047 -5.498 31.751 1.00 65.25 178 LEU A N 1
ATOM 1340 C CA . LEU A 1 178 ? -26.489 -6.249 32.929 1.00 65.25 178 LEU A CA 1
ATOM 1341 C C . LEU A 1 178 ? -27.771 -5.601 33.469 1.00 65.25 178 LEU A C 1
ATOM 1343 O O . LEU A 1 178 ? -27.744 -4.455 33.917 1.00 65.25 178 LEU A O 1
ATOM 1347 N N . SER A 1 179 ? -28.892 -6.328 33.419 1.00 59.78 179 SER A N 1
ATOM 1348 C CA . SER A 1 179 ? -30.206 -5.898 33.936 1.00 59.78 179 SER A CA 1
ATOM 1349 C C . SER A 1 179 ? -30.155 -5.441 35.398 1.00 59.78 179 SER A C 1
ATOM 1351 O O . SER A 1 179 ? -30.930 -4.575 35.805 1.00 59.78 179 SER A O 1
ATOM 1353 N N . ASP A 1 180 ? -29.204 -5.976 36.156 1.00 58.22 180 ASP A N 1
ATOM 1354 C CA . ASP A 1 180 ? -29.067 -5.794 37.603 1.00 58.22 180 ASP A CA 1
ATOM 1355 C C . ASP A 1 180 ? -28.370 -4.468 37.960 1.00 58.22 180 ASP A C 1
ATOM 1357 O O . ASP A 1 180 ? -28.490 -3.961 39.072 1.00 58.22 180 ASP A O 1
ATOM 1361 N N . LEU A 1 181 ? -27.695 -3.844 36.987 1.00 57.84 181 LEU A N 1
ATOM 1362 C CA . LEU A 1 181 ? -27.081 -2.518 37.128 1.00 57.84 181 LEU A CA 1
ATOM 1363 C C . LEU A 1 181 ? -28.033 -1.375 36.741 1.00 57.84 181 LEU A C 1
ATOM 1365 O O . LEU A 1 181 ? -27.668 -0.202 36.835 1.00 57.84 181 LEU A O 1
ATOM 1369 N N . TYR A 1 182 ? -29.256 -1.676 36.292 1.00 63.38 182 TYR A N 1
ATOM 1370 C CA . TYR A 1 182 ? -30.235 -0.635 35.991 1.00 63.38 182 TYR A CA 1
ATOM 1371 C C . TYR A 1 182 ? -30.868 -0.110 37.280 1.00 63.38 182 TYR A C 1
ATOM 1373 O O . TYR A 1 182 ? -31.355 -0.869 38.114 1.00 63.38 182 TYR A O 1
ATOM 1381 N N . VAL A 1 183 ? -30.970 1.217 37.372 1.00 63.41 183 VAL A N 1
ATOM 1382 C CA . VAL A 1 183 ? -31.583 1.941 38.502 1.00 63.41 183 VAL A CA 1
ATOM 1383 C C . VAL A 1 183 ? -32.991 1.424 38.833 1.00 63.41 183 VAL A C 1
ATOM 1385 O O . VAL A 1 183 ? -33.377 1.381 39.995 1.00 63.41 183 VAL A O 1
ATOM 1388 N N . LYS A 1 184 ? -33.751 0.964 37.828 1.00 60.84 184 LYS A N 1
ATOM 1389 C CA . LYS A 1 184 ? -35.079 0.356 38.024 1.00 60.84 184 LYS A CA 1
ATOM 1390 C C . LYS A 1 184 ? -35.040 -0.961 38.807 1.00 60.84 184 LYS A C 1
ATOM 1392 O O . LYS A 1 184 ? -35.969 -1.233 39.557 1.00 60.84 184 LYS A O 1
ATOM 1397 N N . THR A 1 185 ? -34.005 -1.772 38.621 1.00 61.91 185 THR A N 1
ATOM 1398 C CA . THR A 1 185 ? -33.863 -3.085 39.264 1.00 61.91 185 THR A CA 1
ATOM 1399 C C . THR A 1 185 ? -33.335 -2.922 40.688 1.00 61.91 185 THR A C 1
ATOM 1401 O O . THR A 1 185 ? -33.909 -3.482 41.614 1.00 61.91 185 THR A O 1
ATOM 1404 N N . GLN A 1 186 ? -32.347 -2.043 40.888 1.00 58.94 186 GLN A N 1
ATOM 1405 C CA . GLN A 1 186 ? -31.802 -1.718 42.215 1.00 58.94 186 GLN A CA 1
ATOM 1406 C C . GLN A 1 186 ? -32.837 -1.042 43.127 1.00 58.94 186 GLN A C 1
ATOM 1408 O O . GLN A 1 186 ? -32.919 -1.345 44.315 1.00 58.94 186 GLN A O 1
ATOM 1413 N N . ALA A 1 187 ? -33.687 -0.171 42.571 1.00 67.75 187 ALA A N 1
ATOM 1414 C CA . ALA A 1 187 ? -34.782 0.442 43.323 1.00 67.75 187 ALA A CA 1
ATOM 1415 C C . ALA A 1 187 ? -35.846 -0.576 43.776 1.00 67.75 187 ALA A C 1
ATOM 1417 O O . ALA A 1 187 ? -36.494 -0.362 44.797 1.00 67.75 187 ALA A O 1
ATOM 1418 N N . ASN A 1 188 ? -36.020 -1.681 43.044 1.00 61.78 188 ASN A N 1
ATOM 1419 C CA . ASN A 1 188 ? -36.932 -2.757 43.435 1.00 61.78 188 ASN A CA 1
ATOM 1420 C C . ASN A 1 188 ? -36.346 -3.665 44.525 1.00 61.78 188 ASN A C 1
ATOM 1422 O O . ASN A 1 188 ? -37.111 -4.198 45.323 1.00 61.78 188 ASN A O 1
ATOM 1426 N N . GLU A 1 189 ? -35.023 -3.841 44.585 1.00 66.94 189 GLU A N 1
ATOM 1427 C CA . GLU A 1 189 ? -34.377 -4.612 45.659 1.00 66.94 189 GLU A CA 1
ATOM 1428 C C . GLU A 1 189 ? -34.314 -3.848 46.987 1.00 66.94 189 GLU A C 1
ATOM 1430 O O . GLU A 1 189 ? -34.413 -4.467 48.039 1.00 66.94 189 GLU A O 1
ATOM 1435 N N . LEU A 1 190 ? -34.230 -2.513 46.951 1.00 60.94 190 LEU A N 1
ATOM 1436 C CA . LEU A 1 190 ? -34.286 -1.655 48.145 1.00 60.94 190 LEU A CA 1
ATOM 1437 C C . LEU A 1 190 ? -35.699 -1.496 48.736 1.00 60.94 190 LEU A C 1
ATOM 1439 O O . LEU A 1 190 ? -35.844 -0.949 49.825 1.00 60.94 190 LEU A O 1
ATOM 1443 N N . ASN A 1 191 ? -36.735 -1.925 48.011 1.00 53.56 191 ASN A N 1
ATOM 1444 C CA . ASN A 1 191 ? -38.137 -1.848 48.436 1.00 53.56 191 ASN A CA 1
ATOM 1445 C C . ASN A 1 191 ? -38.678 -3.207 48.934 1.00 53.56 191 ASN A C 1
ATOM 1447 O O . ASN A 1 191 ? -39.887 -3.447 48.924 1.00 53.56 191 ASN A O 1
ATOM 1451 N N . LYS A 1 192 ? -37.770 -4.105 49.327 1.00 44.94 192 LYS A N 1
ATOM 1452 C CA . LYS A 1 192 ? -38.020 -5.352 50.059 1.00 44.94 192 LYS A CA 1
ATOM 1453 C C . LYS A 1 192 ? -37.357 -5.274 51.426 1.00 44.94 192 LYS A C 1
ATOM 1455 O O . LYS A 1 192 ? -37.938 -5.870 52.357 1.00 44.94 192 LYS A O 1
#

InterPro domains:
  IPR004869 Membrane transport protein MMPL domain [PF03176] (2-78)
  IPR050545 HpnN/MmpL-like transporters [PTHR33406] (1-187)

Secondary structure (DSSP, 8-state):
-HHHHHHHHGGG-SSHHHHHTHHHHHHHHHHHHHHHHHHHHHHHHHGGGTTTT--S-------HHHHHHHHHHHH-HHHHHHHHHHHHHHHHHH--------HHHHH-TTSHHHHHHHHHHHHH-HHHHSPPPP----SS-TTSHHHHHHHHHHHHHHHTSTT-----BTTBTTSS--GGGSHHHHHHHTT-